Protein AF-A0A7S1C0M9-F1 (afdb_monomer)

Solvent-accessible surface area (backbone atoms only — not comparable to full-atom values): 13528 Å² total; per-residue (Å²): 133,88,77,91,82,84,88,68,99,72,86,81,58,95,85,57,47,55,62,58,52,29,68,74,64,44,48,65,42,52,50,40,20,76,78,34,36,73,28,77,49,79,34,76,50,44,67,91,68,48,48,62,44,44,41,55,18,66,45,98,89,29,82,92,39,59,7,44,56,55,51,48,47,51,48,53,53,52,51,47,62,74,45,49,84,56,34,48,77,50,38,34,39,34,38,38,36,42,44,83,90,36,37,36,55,30,68,49,63,98,79,62,73,67,52,62,81,42,80,38,98,87,76,40,76,45,62,86,60,58,67,44,79,37,91,49,53,66,53,47,50,50,51,53,51,49,21,52,51,47,51,48,56,57,17,77,77,69,50,91,37,74,52,60,25,29,35,40,43,33,42,35,39,37,35,32,60,53,78,73,92,82,72,84,86,70,98,65,74,84,57,75,73,34,67,14,40,36,37,46,30,46,50,32,33,65,61,55,55,85,78,68,72,49,60,73,69,58,33,55,45,40,49,45,49,50,48,56,53,56,53,60,75,73,112

Organism: NCBI:txid216773

Secondary structure (DSSP, 8-state):
--PPP---S----TT--HHHHIIIIIHHHHHHHHHT--EEE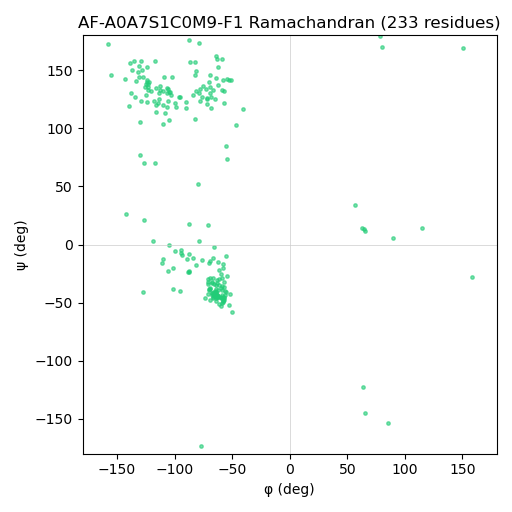EE--STTSSHHHHHHBS-TT-TTSB-HHHHHHHHHHHHHHHHTTTEEEEEEEEEEEEETTEEEESSS-TTPPPBPEEEETTTEEEE----EEE-SHHHHHHHHHHHHHHHHHHHHTTSS-TTT-EEEEEEEEEEEEPPPTT--SS----PPPEEEEEEEEEPPP---TTTTT--THHHHHHHHHHHHHHHHTT-

Mean predicted aligned error: 8.06 Å

Structure (mmCIF, N/CA/C/O backbone):
data_AF-A0A7S1C0M9-F1
#
_entry.id   AF-A0A7S1C0M9-F1
#
loop_
_atom_site.group_PDB
_atom_site.id
_atom_site.type_symbol
_atom_site.label_atom_id
_atom_site.label_alt_id
_atom_site.label_comp_id
_atom_site.label_asym_id
_atom_site.label_entity_id
_atom_site.label_seq_id
_atom_site.pdbx_PDB_ins_code
_atom_site.Cartn_x
_atom_site.Cartn_y
_atom_site.Cartn_z
_atom_site.occupancy
_atom_site.B_iso_or_equiv
_atom_site.auth_seq_id
_atom_site.auth_comp_id
_atom_site.auth_asym_id
_atom_site.auth_atom_id
_atom_site.pdbx_PDB_model_num
ATOM 1 N N . MET A 1 1 ? -39.848 -15.085 3.361 1.00 51.25 1 MET A N 1
ATOM 2 C CA . MET A 1 1 ? -38.729 -14.331 3.959 1.00 51.25 1 MET A CA 1
ATOM 3 C C . MET A 1 1 ? -37.974 -13.710 2.797 1.00 51.25 1 MET A C 1
ATOM 5 O O . MET A 1 1 ? -37.435 -14.458 1.995 1.00 51.25 1 MET A O 1
ATOM 9 N N . VAL A 1 2 ? -38.074 -12.396 2.595 1.00 60.41 2 VAL A N 1
ATOM 10 C CA . VAL A 1 2 ? -37.366 -11.727 1.492 1.00 60.41 2 VAL A CA 1
ATOM 11 C C . VAL A 1 2 ? -35.945 -11.480 1.984 1.00 60.41 2 VAL A C 1
ATOM 13 O O . VAL A 1 2 ? -35.752 -10.704 2.916 1.00 60.41 2 VAL A O 1
ATOM 16 N N . GLY A 1 3 ? -34.980 -12.227 1.450 1.00 76.56 3 GLY A N 1
ATOM 17 C CA . GLY A 1 3 ? -33.569 -12.018 1.758 1.00 76.56 3 GLY A CA 1
ATOM 18 C C . GLY A 1 3 ? -33.079 -10.706 1.151 1.00 76.56 3 GLY A C 1
ATOM 19 O O . GLY A 1 3 ? -33.531 -10.310 0.077 1.00 76.56 3 GLY A O 1
ATOM 20 N N . LEU A 1 4 ? -32.163 -10.030 1.840 1.00 86.56 4 LEU A N 1
ATOM 21 C CA . LEU A 1 4 ? -31.386 -8.954 1.234 1.00 86.56 4 LEU A CA 1
ATOM 22 C C . LEU A 1 4 ? -30.381 -9.587 0.267 1.00 86.56 4 LEU A C 1
ATOM 24 O O . LEU A 1 4 ? -29.613 -10.462 0.666 1.00 86.56 4 LEU A O 1
ATOM 28 N N . PHE A 1 5 ? -30.401 -9.155 -0.990 1.00 89.38 5 PHE A N 1
ATOM 29 C CA . PHE A 1 5 ? -29.428 -9.564 -1.999 1.00 89.38 5 PHE A CA 1
ATOM 30 C C . PHE A 1 5 ? -28.431 -8.429 -2.217 1.00 89.38 5 PHE A C 1
ATOM 32 O O . PHE A 1 5 ? -28.829 -7.280 -2.402 1.00 89.38 5 PHE A O 1
ATOM 39 N N . PHE A 1 6 ? -27.145 -8.765 -2.201 1.00 92.62 6 PHE A N 1
ATOM 40 C CA . PHE A 1 6 ? -26.051 -7.838 -2.467 1.00 92.62 6 PHE A CA 1
ATOM 41 C C . PHE A 1 6 ? -25.251 -8.356 -3.663 1.00 92.62 6 PHE A C 1
ATOM 43 O O . PHE A 1 6 ? -24.909 -9.538 -3.706 1.00 92.62 6 PHE A O 1
ATOM 50 N N . THR A 1 7 ? -24.965 -7.478 -4.623 1.00 92.94 7 THR A N 1
ATOM 51 C CA . THR A 1 7 ? -24.214 -7.811 -5.839 1.00 92.94 7 THR A CA 1
ATOM 52 C C . THR A 1 7 ? -22.812 -7.227 -5.749 1.00 92.94 7 THR A C 1
ATOM 54 O O . THR A 1 7 ? -22.649 -6.063 -5.393 1.00 92.94 7 THR A O 1
ATOM 57 N N . PHE A 1 8 ? -21.818 -8.035 -6.105 1.00 93.75 8 PHE A N 1
ATOM 58 C CA . PHE A 1 8 ? -20.406 -7.665 -6.167 1.00 93.75 8 PHE A CA 1
ATOM 59 C C . PHE A 1 8 ? -19.793 -8.276 -7.428 1.00 93.75 8 PHE A C 1
ATOM 61 O O . PHE A 1 8 ? -20.289 -9.300 -7.902 1.00 93.75 8 PHE A O 1
ATOM 68 N N . ASP A 1 9 ? -18.697 -7.707 -7.934 1.00 94.44 9 ASP A N 1
ATOM 69 C CA . ASP A 1 9 ? -17.951 -8.288 -9.060 1.00 94.44 9 ASP A CA 1
ATOM 70 C C . ASP A 1 9 ? -17.452 -9.703 -8.743 1.00 94.44 9 ASP A C 1
ATOM 72 O O . ASP A 1 9 ? -17.426 -10.583 -9.605 1.00 94.44 9 ASP A O 1
ATOM 76 N N . ARG A 1 10 ? -17.068 -9.935 -7.480 1.00 94.12 10 ARG A N 1
ATOM 77 C CA . ARG A 1 10 ? -16.633 -11.239 -6.981 1.00 94.12 10 ARG A CA 1
ATOM 78 C C . ARG A 1 10 ? -16.846 -11.351 -5.472 1.00 94.12 10 ARG A C 1
ATOM 80 O O . ARG A 1 10 ? -16.690 -10.377 -4.741 1.00 94.12 10 ARG A O 1
ATOM 87 N N . VAL A 1 11 ? -17.172 -12.559 -5.011 1.00 95.19 11 VAL A N 1
ATOM 88 C CA . VAL A 1 11 ? -17.325 -12.903 -3.589 1.00 95.19 11 VAL A CA 1
ATOM 89 C C . VAL A 1 11 ? -16.420 -14.091 -3.279 1.00 95.19 11 VAL A C 1
ATOM 91 O O . VAL A 1 11 ? -16.470 -15.101 -3.979 1.00 95.19 11 VAL A O 1
ATOM 94 N N . PHE A 1 12 ? -15.596 -13.964 -2.240 1.00 94.38 12 PHE A N 1
ATOM 95 C CA . PHE A 1 12 ? -14.694 -15.014 -1.763 1.00 94.38 12 PHE A CA 1
ATOM 96 C C . PHE A 1 12 ? -15.250 -15.617 -0.471 1.00 94.38 12 PHE A C 1
ATOM 98 O O . PHE A 1 12 ? -15.697 -14.884 0.412 1.00 94.38 12 PHE A O 1
ATOM 105 N N . GLY A 1 13 ? -15.265 -16.948 -0.383 1.00 93.62 13 GLY A N 1
ATOM 106 C CA . GLY A 1 13 ? -15.778 -17.670 0.783 1.00 93.62 13 GLY A CA 1
ATOM 107 C C . GLY A 1 13 ? -14.712 -17.874 1.859 1.00 93.62 13 GLY A C 1
ATOM 108 O O . GLY A 1 13 ? -13.540 -17.587 1.650 1.00 93.62 13 GLY A O 1
ATOM 109 N N . GLU A 1 14 ? -15.098 -18.448 2.998 1.00 90.50 14 GLU A N 1
ATOM 110 C CA . GLU A 1 14 ? -14.183 -18.713 4.127 1.00 90.50 14 GLU A CA 1
ATOM 111 C C . GLU A 1 14 ? -13.024 -19.665 3.785 1.00 90.50 14 GLU A C 1
ATOM 113 O O . GLU A 1 14 ? -11.998 -19.659 4.456 1.00 90.50 14 GLU A O 1
ATOM 118 N N . GLN A 1 15 ? -13.186 -20.485 2.743 1.00 92.94 15 GLN A N 1
ATOM 119 C CA . GLN A 1 15 ? -12.152 -21.404 2.255 1.00 92.94 15 GLN A CA 1
ATOM 120 C C . GLN A 1 15 ? -11.205 -20.750 1.242 1.00 92.94 15 GLN A C 1
ATOM 122 O O . GLN A 1 15 ? -10.213 -21.365 0.852 1.00 92.94 15 GLN A O 1
ATOM 127 N N . SER A 1 16 ? -11.506 -19.528 0.793 1.00 93.50 16 SER A N 1
ATOM 128 C CA . SER A 1 16 ? -10.667 -18.829 -0.170 1.00 93.50 16 SER A CA 1
ATOM 129 C C . SER A 1 16 ? -9.380 -18.350 0.479 1.00 93.50 16 SER A C 1
ATOM 131 O O . SER A 1 16 ? -9.376 -17.757 1.558 1.00 93.50 16 SER A O 1
ATOM 133 N N . THR A 1 17 ? -8.267 -18.579 -0.205 1.00 92.94 17 THR A N 1
ATOM 134 C CA . THR A 1 17 ? -6.952 -18.185 0.306 1.00 92.94 17 THR A CA 1
ATOM 135 C C . THR A 1 17 ? -6.613 -16.744 -0.070 1.00 92.94 17 THR A C 1
ATOM 137 O O . THR A 1 17 ? -7.074 -16.215 -1.083 1.00 92.94 17 THR A O 1
ATOM 140 N N . THR A 1 18 ? -5.718 -16.103 0.688 1.00 93.44 18 THR A N 1
ATOM 141 C CA . THR A 1 18 ? -5.183 -14.780 0.318 1.00 93.44 18 THR A CA 1
ATOM 142 C C . THR A 1 18 ? -4.522 -14.799 -1.064 1.00 93.44 18 THR A C 1
ATOM 144 O O . THR A 1 18 ? -4.590 -13.811 -1.794 1.00 93.44 18 THR A O 1
ATOM 147 N N . ARG A 1 19 ? -3.920 -15.932 -1.455 1.00 94.19 19 ARG A N 1
ATOM 148 C CA . ARG A 1 19 ? -3.348 -16.123 -2.793 1.00 94.19 19 ARG A CA 1
ATOM 149 C C . ARG A 1 19 ? -4.415 -16.077 -3.880 1.00 94.19 19 ARG A C 1
ATOM 151 O O . ARG A 1 19 ? -4.225 -15.369 -4.861 1.00 94.19 19 ARG A O 1
ATOM 158 N N . GLU A 1 20 ? -5.536 -16.768 -3.691 1.00 95.00 20 GLU A N 1
ATOM 159 C CA . GLU A 1 20 ? -6.647 -16.715 -4.647 1.00 95.00 20 GLU A CA 1
ATOM 160 C C . GLU A 1 20 ? -7.163 -15.286 -4.813 1.00 95.00 20 GLU A C 1
ATOM 162 O O . GLU A 1 20 ? -7.362 -14.845 -5.942 1.00 95.00 20 GLU A O 1
ATOM 167 N N . ILE A 1 21 ? -7.325 -14.537 -3.715 1.00 95.12 21 ILE A N 1
ATOM 168 C CA . ILE A 1 21 ? -7.715 -13.119 -3.761 1.00 95.12 21 ILE A CA 1
ATOM 169 C C . ILE A 1 21 ? -6.696 -12.313 -4.576 1.00 95.12 21 ILE A C 1
ATOM 171 O O . ILE A 1 21 ? -7.074 -11.524 -5.444 1.00 95.12 21 ILE A O 1
ATOM 175 N N . TYR A 1 22 ? -5.405 -12.531 -4.323 1.00 96.62 22 TYR A N 1
ATOM 176 C CA . TYR A 1 22 ? -4.329 -11.846 -5.027 1.00 96.62 22 TYR A CA 1
ATOM 177 C C . TYR A 1 22 ? -4.367 -12.110 -6.537 1.00 96.62 22 TYR A C 1
ATOM 179 O O . TYR A 1 22 ? -4.424 -11.162 -7.318 1.00 96.62 22 TYR A O 1
ATOM 187 N N . GLU A 1 23 ? -4.398 -13.375 -6.951 1.00 95.88 23 GLU A N 1
ATOM 188 C CA . GLU A 1 23 ? -4.395 -13.778 -8.364 1.00 95.88 23 GLU A CA 1
ATOM 189 C C . GLU A 1 23 ? -5.628 -13.257 -9.116 1.00 95.88 23 GLU A C 1
ATOM 191 O O . GLU A 1 23 ? -5.540 -12.885 -10.284 1.00 95.88 23 GLU A O 1
ATOM 196 N N . ASN A 1 24 ? -6.775 -13.188 -8.438 1.00 95.25 24 ASN A N 1
ATOM 197 C CA . ASN A 1 24 ? -8.052 -12.837 -9.051 1.00 95.25 24 ASN A CA 1
ATOM 198 C C . ASN A 1 24 ? -8.362 -11.337 -9.087 1.00 95.25 24 ASN A C 1
ATOM 200 O O . ASN A 1 24 ? -9.198 -10.930 -9.894 1.00 95.25 24 ASN A O 1
ATOM 204 N N . VAL A 1 25 ? -7.772 -10.537 -8.194 1.00 94.31 25 VAL A N 1
ATOM 205 C CA . VAL A 1 25 ? -8.121 -9.112 -8.025 1.00 94.31 25 VAL A CA 1
ATOM 206 C C . VAL A 1 25 ? -6.896 -8.206 -8.107 1.00 94.31 25 VAL A C 1
ATOM 208 O O . VAL A 1 25 ? -6.953 -7.140 -8.711 1.00 94.31 25 VAL A O 1
ATOM 211 N N . VAL A 1 26 ? -5.778 -8.610 -7.505 1.00 96.56 26 VAL A N 1
ATOM 212 C CA . VAL A 1 26 ? -4.635 -7.721 -7.252 1.00 96.56 26 VAL A CA 1
ATOM 213 C C . VAL A 1 26 ? -3.576 -7.824 -8.350 1.00 96.56 26 VAL A C 1
ATOM 215 O O . VAL A 1 26 ? -3.038 -6.801 -8.769 1.00 96.56 26 VAL A O 1
ATOM 218 N N . GLY A 1 27 ? -3.290 -9.029 -8.852 1.00 96.81 27 GLY A N 1
ATOM 219 C CA . GLY A 1 27 ? -2.195 -9.270 -9.801 1.00 96.81 27 GLY A CA 1
ATOM 220 C C . GLY A 1 27 ? -2.279 -8.406 -11.064 1.00 96.81 27 GLY A C 1
ATOM 221 O O . GLY A 1 27 ? -1.282 -7.829 -11.489 1.00 96.81 27 GLY A O 1
ATOM 222 N N . GLY A 1 28 ? -3.483 -8.212 -11.614 1.00 96.50 28 GLY A N 1
ATOM 223 C CA . GLY A 1 28 ? -3.692 -7.332 -12.772 1.00 96.50 28 GLY A CA 1
ATOM 224 C C . GLY A 1 28 ? -3.371 -5.856 -12.497 1.00 96.50 28 GLY A C 1
ATOM 225 O O . GLY A 1 28 ? -2.839 -5.167 -13.367 1.00 96.50 28 GLY A O 1
ATOM 226 N N . ILE A 1 29 ? -3.634 -5.378 -11.277 1.00 97.56 29 ILE A N 1
ATOM 227 C CA . ILE A 1 29 ? -3.321 -4.004 -10.852 1.00 97.56 29 ILE A CA 1
ATOM 228 C C . ILE A 1 29 ? -1.809 -3.839 -10.691 1.00 97.56 29 ILE A C 1
ATOM 230 O O . ILE A 1 29 ? -1.251 -2.840 -11.137 1.00 97.56 29 ILE A O 1
ATOM 234 N N . VAL A 1 30 ? -1.137 -4.829 -10.095 1.00 97.56 30 VAL A N 1
ATOM 235 C CA . VAL A 1 30 ? 0.329 -4.837 -9.963 1.00 97.56 30 VAL A CA 1
ATOM 236 C C . VAL A 1 30 ? 0.985 -4.825 -11.339 1.00 97.56 30 VAL A C 1
ATOM 238 O O . VAL A 1 30 ? 1.878 -4.016 -11.575 1.00 97.56 30 VAL A O 1
ATOM 241 N N . LYS A 1 31 ? 0.485 -5.648 -12.265 1.00 96.38 31 LYS A N 1
ATOM 242 C CA . LYS A 1 31 ? 0.953 -5.666 -13.650 1.00 96.38 31 LYS A CA 1
ATOM 243 C C . LYS A 1 31 ? 0.793 -4.318 -14.342 1.00 96.38 31 LYS A C 1
ATOM 245 O O . LYS A 1 31 ? 1.759 -3.772 -14.862 1.00 96.38 31 LYS A O 1
ATOM 250 N N . SER A 1 32 ? -0.399 -3.736 -14.252 1.00 96.62 32 SER A N 1
ATOM 251 C CA . SER A 1 32 ? -0.666 -2.402 -14.797 1.00 96.62 32 SER A CA 1
ATOM 252 C C . SER A 1 32 ? 0.288 -1.351 -14.207 1.00 96.62 32 SER A C 1
ATOM 254 O O . SER A 1 32 ? 0.747 -0.459 -14.918 1.00 96.62 32 SER A O 1
ATOM 256 N N . ALA A 1 33 ? 0.637 -1.475 -12.919 1.00 96.94 33 ALA A N 1
ATOM 257 C CA . ALA A 1 33 ? 1.603 -0.595 -12.273 1.00 96.94 33 ALA A CA 1
ATOM 258 C C . ALA A 1 33 ? 3.016 -0.725 -12.840 1.00 96.94 33 ALA A C 1
ATOM 260 O O . ALA A 1 33 ? 3.642 0.299 -13.115 1.00 96.94 33 ALA A O 1
ATOM 261 N N . VAL A 1 34 ? 3.505 -1.940 -13.080 1.00 95.19 34 VAL A N 1
ATOM 262 C CA . VAL A 1 34 ? 4.808 -2.154 -13.735 1.00 95.19 34 VAL A CA 1
ATOM 263 C C . VAL A 1 34 ? 4.808 -1.586 -15.161 1.00 95.19 34 VAL A C 1
ATOM 265 O O . VAL A 1 34 ? 5.760 -0.909 -15.552 1.00 95.19 34 VAL A O 1
ATOM 268 N N . GLU A 1 35 ? 3.697 -1.732 -15.887 1.00 93.31 35 GLU A N 1
ATOM 269 C CA . GLU A 1 35 ? 3.528 -1.224 -17.257 1.00 93.31 35 GLU A CA 1
ATOM 270 C C . GLU A 1 35 ? 3.456 0.317 -17.349 1.00 93.31 35 GLU A C 1
ATOM 272 O O . GLU A 1 35 ? 3.647 0.885 -18.433 1.00 93.31 35 GLU A O 1
ATOM 277 N N . GLY A 1 36 ? 3.253 1.005 -16.217 1.00 94.12 36 GLY A N 1
ATOM 278 C CA . GLY A 1 36 ? 3.277 2.467 -16.111 1.00 94.12 36 GLY A CA 1
ATOM 279 C C . GLY A 1 36 ? 1.943 3.127 -15.741 1.00 94.12 36 GLY A C 1
ATOM 280 O O . GLY A 1 36 ? 1.828 4.343 -15.873 1.00 94.12 36 GLY A O 1
ATOM 281 N N . LEU A 1 37 ? 0.947 2.375 -15.266 1.00 96.00 37 LEU A N 1
ATOM 282 C CA . LEU A 1 37 ? -0.359 2.896 -14.844 1.00 96.00 37 LEU A CA 1
ATOM 283 C C . LEU A 1 37 ? -0.470 3.001 -13.319 1.00 96.00 37 LEU A C 1
ATOM 285 O O . LEU A 1 37 ? 0.027 2.163 -12.582 1.00 96.00 37 LEU A O 1
ATOM 289 N N . ASN A 1 38 ? -1.158 4.015 -12.801 1.00 96.06 38 ASN A N 1
ATOM 290 C CA . ASN A 1 38 ? -1.381 4.096 -11.356 1.00 96.06 38 ASN A CA 1
ATOM 291 C C . ASN A 1 38 ? -2.362 3.012 -10.888 1.00 96.06 38 ASN A C 1
ATOM 293 O O . ASN A 1 38 ? -3.374 2.757 -11.538 1.00 96.06 38 ASN A O 1
ATOM 297 N N . GLY A 1 39 ? -2.085 2.417 -9.729 1.00 96.62 39 GLY A N 1
ATOM 298 C CA . GLY A 1 39 ? -2.919 1.391 -9.115 1.00 96.62 39 GLY A CA 1
ATOM 299 C C . GLY A 1 39 ? -3.129 1.663 -7.631 1.00 96.62 39 GLY A C 1
ATOM 300 O O . GLY A 1 39 ? -2.207 2.071 -6.927 1.00 96.62 39 GLY A O 1
ATOM 301 N N . THR A 1 40 ? -4.336 1.414 -7.132 1.00 96.88 40 THR A N 1
ATOM 302 C CA . THR A 1 40 ? -4.634 1.517 -5.700 1.00 96.88 40 THR A CA 1
ATOM 303 C C . THR A 1 40 ? -5.506 0.348 -5.273 1.00 96.88 40 THR A C 1
ATOM 305 O O . THR A 1 40 ? -6.522 0.066 -5.902 1.00 96.88 40 THR A O 1
ATOM 308 N N . ILE A 1 41 ? -5.112 -0.321 -4.193 1.00 96.81 41 ILE A N 1
ATOM 309 C CA . ILE A 1 41 ? -5.849 -1.422 -3.573 1.00 96.81 41 ILE A CA 1
ATOM 310 C C . ILE A 1 41 ? -6.219 -0.995 -2.157 1.00 96.81 41 ILE A C 1
ATOM 312 O O . ILE A 1 41 ? -5.338 -0.669 -1.362 1.00 96.81 41 ILE A O 1
ATOM 316 N N . PHE A 1 42 ? -7.513 -1.019 -1.847 1.00 95.31 42 PHE A N 1
ATOM 317 C CA . PHE A 1 42 ? -8.038 -0.723 -0.517 1.00 95.31 42 PHE A CA 1
ATOM 318 C C . PHE A 1 42 ? -8.516 -2.001 0.171 1.00 95.31 42 PHE A C 1
ATOM 320 O O . PHE A 1 42 ? -9.320 -2.747 -0.385 1.00 95.31 42 PHE A O 1
ATOM 327 N N . ALA A 1 43 ? -8.083 -2.214 1.411 1.00 93.50 43 ALA A N 1
ATOM 328 C CA . ALA A 1 43 ? -8.720 -3.138 2.337 1.00 93.50 43 ALA A CA 1
ATOM 329 C C . ALA A 1 43 ? -9.620 -2.351 3.297 1.00 93.50 43 ALA A C 1
ATOM 331 O O . ALA A 1 43 ? -9.160 -1.458 4.008 1.00 93.50 43 ALA A O 1
ATOM 332 N N . TYR A 1 44 ? -10.909 -2.692 3.315 1.00 91.25 44 TYR A N 1
ATOM 333 C CA . TYR A 1 44 ? -11.942 -2.018 4.103 1.00 91.25 44 TYR A CA 1
ATOM 334 C C . TYR A 1 44 ? -12.801 -3.029 4.870 1.00 91.25 44 TYR A C 1
ATOM 336 O O . TYR A 1 44 ? -13.017 -4.150 4.416 1.00 91.25 44 TYR A O 1
ATOM 344 N N . GLY A 1 45 ? -13.294 -2.627 6.041 1.00 88.62 45 GLY A N 1
ATOM 345 C CA . GLY A 1 45 ? -14.130 -3.453 6.907 1.00 88.62 45 GLY A CA 1
ATOM 346 C C . GLY A 1 45 ? -13.976 -3.107 8.386 1.00 88.62 45 GLY A C 1
ATOM 347 O O . GLY A 1 45 ? -13.060 -2.388 8.791 1.00 88.62 45 GLY A O 1
ATOM 348 N N . GLN A 1 46 ? -14.856 -3.654 9.218 1.00 85.31 46 GLN A N 1
ATOM 349 C CA . GLN A 1 46 ? -14.814 -3.477 10.673 1.00 85.31 46 GLN A CA 1
ATOM 350 C C . GLN A 1 46 ? -13.556 -4.089 11.313 1.00 85.31 46 GLN A C 1
ATOM 352 O O . GLN A 1 46 ? -12.868 -4.922 10.713 1.00 85.31 46 GLN A O 1
ATOM 357 N N . THR A 1 47 ? -13.222 -3.687 12.537 1.00 83.75 47 THR A N 1
ATOM 358 C CA . THR A 1 47 ? -12.170 -4.354 13.319 1.00 83.75 47 THR A CA 1
ATOM 359 C C . THR A 1 47 ? -12.394 -5.873 13.384 1.00 83.75 47 THR A C 1
ATOM 361 O O . THR A 1 47 ? -13.526 -6.354 13.423 1.00 83.75 47 THR A O 1
ATOM 364 N N . SER A 1 48 ? -11.299 -6.636 13.314 1.00 83.19 48 SER A N 1
ATOM 365 C CA . SER A 1 48 ? -11.295 -8.109 13.270 1.00 83.19 48 SER A CA 1
ATOM 366 C C . SER A 1 48 ? -11.921 -8.757 12.023 1.00 83.19 48 SER A C 1
ATOM 368 O O . SER A 1 48 ? -12.074 -9.972 11.990 1.00 83.19 48 SER A O 1
ATOM 370 N N . SER A 1 49 ? -12.211 -7.999 10.957 1.00 87.88 49 SER A N 1
ATOM 371 C CA . SER A 1 49 ? -12.730 -8.551 9.690 1.00 87.88 49 SER A CA 1
ATOM 372 C C . SER A 1 49 ? -11.673 -9.190 8.774 1.00 87.88 49 SER A C 1
ATOM 374 O O . SER A 1 49 ? -11.990 -9.553 7.647 1.00 87.88 49 SER A O 1
ATOM 376 N N . GLY A 1 50 ? -10.408 -9.260 9.201 1.00 88.75 50 GLY A N 1
ATOM 377 C CA . GLY A 1 50 ? -9.324 -9.858 8.413 1.00 88.75 50 GLY A CA 1
ATOM 378 C C . GLY A 1 50 ? -8.560 -8.917 7.471 1.00 88.75 50 GLY A C 1
ATOM 379 O O . GLY A 1 50 ? -7.680 -9.398 6.772 1.00 88.75 50 GLY A O 1
ATOM 380 N N . LYS A 1 51 ? -8.804 -7.593 7.473 1.00 91.38 51 LYS A N 1
ATOM 381 C CA . LYS A 1 51 ? -8.094 -6.625 6.595 1.00 91.38 51 LYS A CA 1
ATOM 382 C C . LYS A 1 51 ? -6.568 -6.766 6.640 1.00 91.38 51 LYS A C 1
ATOM 384 O O . LYS A 1 51 ? -5.935 -7.045 5.626 1.00 91.38 51 LYS A O 1
ATOM 389 N N . THR A 1 52 ? -5.996 -6.637 7.837 1.00 87.56 52 THR A N 1
ATOM 390 C CA . THR A 1 52 ? -4.549 -6.717 8.052 1.00 87.56 52 THR A CA 1
ATOM 391 C C . THR A 1 52 ? -4.014 -8.114 7.743 1.00 87.56 52 THR A C 1
ATOM 393 O O . THR A 1 52 ? -2.935 -8.232 7.177 1.00 87.56 52 THR A O 1
ATOM 396 N N . TYR A 1 53 ? -4.786 -9.174 8.007 1.00 89.19 53 TYR A N 1
ATOM 397 C CA . TYR A 1 53 ? -4.408 -10.533 7.606 1.00 89.19 53 TYR A CA 1
ATOM 398 C C . TYR A 1 53 ? -4.361 -10.685 6.078 1.00 89.19 53 TYR A C 1
ATOM 400 O O . TYR A 1 53 ? -3.404 -11.231 5.541 1.00 89.19 53 TYR A O 1
ATOM 408 N N . THR A 1 54 ? -5.334 -10.150 5.344 1.00 93.06 54 THR A N 1
ATOM 409 C CA . THR A 1 54 ? -5.320 -10.175 3.875 1.00 93.06 54 THR A CA 1
ATOM 410 C C . THR A 1 54 ? -4.172 -9.332 3.320 1.00 93.06 54 THR A C 1
ATOM 412 O O . THR A 1 54 ? -3.451 -9.781 2.432 1.00 93.06 54 THR A O 1
ATOM 415 N N . MET A 1 55 ? -3.947 -8.128 3.852 1.00 92.81 55 MET A N 1
ATOM 416 C CA . MET A 1 55 ? -2.913 -7.216 3.349 1.00 92.81 55 MET A CA 1
ATOM 417 C C . MET A 1 55 ? -1.494 -7.661 3.717 1.00 92.81 55 MET A C 1
ATOM 419 O O . MET A 1 55 ? -0.608 -7.684 2.863 1.00 92.81 55 MET A O 1
ATOM 423 N N . GLN A 1 56 ? -1.268 -8.048 4.969 1.00 87.88 56 GLN A N 1
ATOM 424 C CA . GLN A 1 56 ? 0.060 -8.310 5.533 1.00 87.88 56 GLN A CA 1
ATOM 425 C C . GLN A 1 56 ? 0.314 -9.789 5.835 1.00 87.88 56 GLN A C 1
ATOM 427 O O . GLN A 1 56 ? 1.467 -10.188 5.952 1.00 87.88 56 GLN A O 1
ATOM 432 N N . GLY A 1 57 ? -0.717 -10.628 5.890 1.00 87.19 57 GLY A N 1
ATOM 433 C CA . GLY A 1 57 ? -0.577 -12.056 6.166 1.00 87.19 57 GLY A CA 1
ATOM 434 C C . GLY A 1 57 ? -0.529 -12.375 7.658 1.00 87.19 57 GLY A C 1
ATOM 435 O O . GLY A 1 57 ? -1.023 -11.624 8.498 1.00 87.19 57 GLY A O 1
ATOM 436 N N . GLY A 1 58 ? 0.121 -13.489 8.000 1.00 78.94 58 GLY A N 1
ATOM 437 C CA . GLY A 1 58 ? 0.333 -13.939 9.385 1.00 78.94 58 GLY A CA 1
ATOM 438 C C . GLY A 1 58 ? 1.327 -13.096 10.202 1.00 78.94 58 GLY A C 1
ATOM 439 O O . GLY A 1 58 ? 1.820 -13.565 11.227 1.00 78.94 58 GLY A O 1
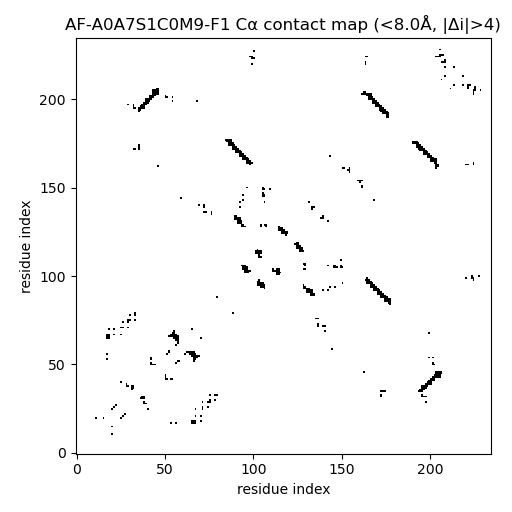ATOM 440 N N . GLY A 1 59 ? 1.648 -11.881 9.748 1.00 68.00 59 GLY A N 1
ATOM 441 C CA . GLY A 1 59 ? 2.650 -10.994 10.333 1.00 68.00 59 GLY A CA 1
ATOM 442 C C . GLY A 1 59 ? 4.095 -11.359 9.971 1.00 68.00 59 GLY A C 1
ATOM 443 O O . GLY A 1 59 ? 4.368 -12.343 9.284 1.00 68.00 59 GLY A O 1
ATOM 444 N N . MET A 1 60 ? 5.042 -10.562 10.481 1.00 57.75 60 MET A N 1
ATOM 445 C CA . MET A 1 60 ? 6.477 -10.647 10.155 1.00 57.75 60 MET A CA 1
ATOM 446 C C . MET A 1 60 ? 7.135 -12.009 10.440 1.00 57.75 60 MET A C 1
ATOM 448 O O . MET A 1 60 ? 8.204 -12.293 9.908 1.00 57.75 60 MET A O 1
ATOM 452 N N . ALA A 1 61 ? 6.536 -12.835 11.302 1.00 50.97 61 ALA A N 1
ATOM 453 C CA . ALA A 1 61 ? 7.108 -14.101 11.753 1.00 50.97 61 ALA A CA 1
ATOM 454 C C . ALA A 1 61 ? 6.634 -15.324 10.947 1.00 50.97 61 ALA A C 1
ATOM 456 O O . ALA A 1 61 ? 7.149 -16.418 11.167 1.00 50.97 61 ALA A O 1
ATOM 457 N N . ASN A 1 62 ? 5.662 -15.174 10.035 1.00 61.34 62 ASN A N 1
ATOM 458 C CA . ASN A 1 62 ? 5.070 -16.310 9.327 1.00 61.34 62 ASN A CA 1
ATOM 459 C C . ASN A 1 62 ? 5.017 -16.103 7.806 1.00 61.34 62 ASN A C 1
ATOM 461 O O . ASN A 1 62 ? 3.959 -15.875 7.218 1.00 61.34 62 ASN A O 1
ATOM 465 N N . LEU A 1 63 ? 6.177 -16.275 7.163 1.00 60.78 63 LEU A N 1
ATOM 466 C CA . LEU A 1 63 ? 6.333 -16.312 5.700 1.00 60.78 63 LEU A CA 1
ATOM 467 C C . LEU A 1 63 ? 5.485 -17.404 5.017 1.00 60.78 63 LEU A C 1
ATOM 469 O O . LEU A 1 63 ? 5.268 -17.337 3.810 1.00 60.78 63 LEU A O 1
ATOM 473 N N . GLY A 1 64 ? 4.979 -18.393 5.767 1.00 69.69 64 GLY A N 1
ATOM 474 C CA . GLY A 1 64 ? 4.073 -19.421 5.251 1.00 69.69 64 GLY A CA 1
ATOM 475 C C . GLY A 1 64 ? 2.673 -18.900 4.908 1.00 69.69 64 GLY A C 1
ATOM 476 O O . GLY A 1 64 ? 1.938 -19.572 4.190 1.00 69.69 64 GLY A O 1
ATOM 477 N N . CYS A 1 65 ? 2.302 -17.708 5.386 1.00 79.19 65 CYS A N 1
ATOM 478 C CA . CYS A 1 65 ? 1.010 -17.068 5.124 1.00 79.19 65 CYS A CA 1
ATOM 479 C C . CYS A 1 65 ? 1.214 -15.640 4.580 1.00 79.19 65 CYS A C 1
ATOM 481 O O . CYS A 1 65 ? 0.959 -14.681 5.313 1.00 79.19 65 CYS A O 1
ATOM 483 N N . PRO A 1 66 ? 1.705 -15.465 3.336 1.00 86.88 66 PRO A N 1
ATOM 484 C CA . PRO A 1 66 ? 1.984 -14.143 2.784 1.00 86.88 66 PRO A CA 1
ATOM 485 C C . PRO A 1 66 ? 0.696 -13.358 2.507 1.00 86.88 66 PRO A C 1
ATOM 487 O O . PRO A 1 66 ? -0.258 -13.878 1.926 1.00 86.88 66 PRO A O 1
ATOM 490 N N . GLY A 1 67 ? 0.693 -12.082 2.896 1.00 92.69 67 GLY A N 1
ATOM 491 C CA . GLY A 1 67 ? -0.360 -11.132 2.535 1.00 92.69 67 GLY A CA 1
ATOM 492 C C . GLY A 1 67 ? -0.229 -10.591 1.108 1.00 92.69 67 GLY A C 1
ATOM 493 O O . GLY A 1 67 ? 0.785 -10.793 0.435 1.00 92.69 67 GLY A O 1
ATOM 494 N N . VAL A 1 68 ? -1.229 -9.825 0.674 1.00 95.38 68 VAL A N 1
ATOM 495 C CA . VAL A 1 68 ? -1.260 -9.118 -0.617 1.00 95.38 68 VAL A CA 1
ATOM 496 C C . VAL A 1 68 ? -0.009 -8.267 -0.844 1.00 95.38 68 VAL A C 1
ATOM 498 O O . VAL A 1 68 ? 0.554 -8.316 -1.932 1.00 95.38 68 VAL A O 1
ATOM 501 N N . ILE A 1 69 ? 0.475 -7.537 0.167 1.00 94.31 69 ILE A N 1
ATOM 502 C CA . ILE A 1 69 ? 1.664 -6.676 0.039 1.00 94.31 69 ILE A CA 1
ATOM 503 C C . ILE A 1 69 ? 2.919 -7.508 -0.266 1.00 94.31 69 ILE A C 1
ATOM 505 O O . ILE A 1 69 ? 3.721 -7.133 -1.117 1.00 94.31 69 ILE A O 1
ATOM 509 N N . HIS A 1 70 ? 3.072 -8.661 0.390 1.00 92.31 70 HIS A N 1
ATOM 510 C CA . HIS A 1 70 ? 4.224 -9.547 0.206 1.00 92.31 70 HIS A CA 1
ATOM 511 C C . HIS A 1 70 ? 4.228 -10.174 -1.191 1.00 92.31 70 HIS A C 1
ATOM 513 O O . HIS A 1 70 ? 5.272 -10.248 -1.838 1.00 92.31 70 HIS A O 1
ATOM 519 N N . MET A 1 71 ? 3.054 -10.603 -1.661 1.00 94.69 71 MET A N 1
ATOM 520 C CA . MET A 1 71 ? 2.891 -11.146 -3.009 1.00 94.69 71 MET A CA 1
ATOM 521 C C . MET A 1 71 ? 3.090 -10.064 -4.074 1.00 94.69 71 MET A C 1
ATOM 523 O O . MET A 1 71 ? 3.802 -10.312 -5.038 1.00 94.69 71 MET A O 1
ATOM 527 N N . ALA A 1 72 ? 2.566 -8.851 -3.862 1.00 95.94 72 ALA A N 1
ATOM 528 C CA . ALA A 1 72 ? 2.789 -7.710 -4.748 1.00 95.94 72 ALA A CA 1
ATOM 529 C C . ALA A 1 72 ? 4.275 -7.355 -4.861 1.00 95.94 72 ALA A C 1
ATOM 531 O O . ALA A 1 72 ? 4.769 -7.188 -5.968 1.00 95.94 72 ALA A O 1
ATOM 532 N N . ALA A 1 73 ? 4.998 -7.297 -3.739 1.00 93.69 73 ALA A N 1
ATOM 533 C CA . ALA A 1 73 ? 6.436 -7.045 -3.735 1.00 93.69 73 ALA A CA 1
ATOM 534 C C . ALA A 1 73 ? 7.194 -8.077 -4.582 1.00 93.69 73 ALA A C 1
ATOM 536 O O . ALA A 1 73 ? 8.012 -7.708 -5.418 1.00 93.69 73 ALA A O 1
ATOM 537 N N . LEU A 1 74 ? 6.897 -9.366 -4.398 1.00 93.56 74 LEU A N 1
ATOM 538 C CA . LEU A 1 74 ? 7.527 -10.437 -5.167 1.00 93.56 74 LEU A CA 1
ATOM 539 C C . LEU A 1 74 ? 7.200 -10.342 -6.662 1.00 93.56 74 LEU A C 1
ATOM 541 O O . LEU A 1 74 ? 8.083 -10.518 -7.500 1.00 93.56 74 LEU A O 1
ATOM 545 N N . ASP A 1 75 ? 5.941 -10.072 -6.992 1.00 95.62 75 ASP A N 1
ATOM 546 C CA . ASP A 1 75 ? 5.473 -10.028 -8.373 1.00 95.62 75 ASP A CA 1
ATOM 547 C C . ASP A 1 75 ? 6.031 -8.822 -9.140 1.00 95.62 75 ASP A C 1
ATOM 549 O O . ASP A 1 75 ? 6.474 -8.985 -10.272 1.00 95.62 75 ASP A O 1
ATOM 553 N N . ILE A 1 76 ? 6.148 -7.650 -8.501 1.00 96.12 76 ILE A N 1
ATOM 554 C CA . ILE A 1 76 ? 6.807 -6.468 -9.087 1.00 96.12 76 ILE A CA 1
ATOM 555 C C . ILE A 1 76 ? 8.206 -6.829 -9.593 1.00 96.12 76 ILE A C 1
ATOM 557 O O . ILE A 1 76 ? 8.529 -6.580 -10.752 1.00 96.12 76 ILE A O 1
ATOM 561 N N . PHE A 1 77 ? 9.036 -7.452 -8.752 1.00 94.94 77 PHE A N 1
ATOM 562 C CA . PHE A 1 77 ? 10.404 -7.790 -9.147 1.00 94.94 77 PHE A CA 1
ATOM 563 C C . PHE A 1 77 ? 10.468 -8.922 -10.174 1.00 94.94 77 PHE A C 1
ATOM 565 O O . PHE A 1 77 ? 11.341 -8.893 -11.039 1.00 94.94 77 PHE A O 1
ATOM 572 N N . ARG A 1 78 ? 9.536 -9.884 -10.140 1.00 94.19 78 ARG A N 1
ATOM 573 C CA . ARG A 1 78 ? 9.427 -10.919 -11.183 1.00 94.19 78 ARG A CA 1
ATOM 574 C C . ARG A 1 78 ? 9.089 -10.322 -12.545 1.00 94.19 78 ARG A C 1
ATOM 576 O O . ARG A 1 78 ? 9.720 -10.677 -13.537 1.00 94.19 78 ARG A O 1
ATOM 583 N N . GLN A 1 79 ? 8.125 -9.409 -12.592 1.00 93.25 79 GLN A N 1
ATOM 584 C CA . GLN A 1 79 ? 7.719 -8.750 -13.829 1.00 93.25 79 GLN A CA 1
ATOM 585 C C . GLN A 1 79 ? 8.824 -7.838 -14.364 1.00 93.25 79 GLN A C 1
ATOM 587 O O . GLN A 1 79 ? 9.181 -7.930 -15.537 1.00 93.25 79 GLN A O 1
ATOM 592 N N . ILE A 1 80 ? 9.471 -7.059 -13.491 1.00 91.56 80 ILE A N 1
ATOM 593 C CA . ILE A 1 80 ? 10.644 -6.266 -13.874 1.00 91.56 80 ILE A CA 1
ATOM 594 C C . ILE A 1 80 ? 11.730 -7.167 -14.451 1.00 91.56 80 ILE A C 1
ATOM 596 O O . ILE A 1 80 ? 12.253 -6.848 -15.512 1.00 91.56 80 ILE A O 1
ATOM 600 N N . GLN A 1 81 ? 12.037 -8.305 -13.816 1.00 89.38 81 GLN A N 1
ATOM 601 C CA . GLN A 1 81 ? 13.020 -9.262 -14.333 1.00 89.38 81 GLN A CA 1
ATOM 602 C C . GLN A 1 81 ? 12.680 -9.713 -15.759 1.00 89.38 81 GLN A C 1
ATOM 604 O O . GLN A 1 81 ? 13.576 -9.769 -16.599 1.00 89.38 81 GLN A O 1
ATOM 609 N N . SER A 1 82 ? 11.401 -9.960 -16.057 1.00 86.44 82 SER A N 1
ATOM 610 C CA . SER A 1 82 ? 10.957 -10.311 -17.412 1.00 86.44 82 SER A CA 1
ATOM 611 C C . SER A 1 82 ? 11.050 -9.161 -18.425 1.00 86.44 82 SER A C 1
ATOM 613 O O . SER A 1 82 ? 11.289 -9.418 -19.600 1.00 86.44 82 SER A O 1
ATOM 615 N N . GLU A 1 83 ? 10.939 -7.907 -17.978 1.00 77.62 83 GLU A N 1
ATOM 616 C CA . GLU A 1 83 ? 11.031 -6.700 -18.817 1.00 77.62 83 GLU A CA 1
ATOM 617 C C . GLU A 1 83 ? 12.441 -6.085 -18.868 1.00 77.62 83 GLU A C 1
ATOM 619 O O . GLU A 1 83 ? 12.680 -5.118 -19.598 1.00 77.62 83 GLU A O 1
ATOM 624 N N . THR A 1 84 ? 13.401 -6.625 -18.104 1.00 70.81 84 THR A N 1
ATOM 625 C CA . THR A 1 84 ? 14.734 -6.016 -17.975 1.00 70.81 84 THR A CA 1
ATOM 626 C C . THR A 1 84 ? 15.510 -5.939 -19.282 1.00 70.81 84 THR A C 1
ATOM 628 O O . THR A 1 84 ? 16.484 -5.198 -19.326 1.00 70.81 84 THR A O 1
ATOM 631 N N . ASN A 1 85 ? 15.132 -6.647 -20.343 1.00 73.69 85 ASN A N 1
ATOM 632 C CA . ASN A 1 85 ? 15.835 -6.530 -21.621 1.00 73.69 85 ASN A CA 1
ATOM 633 C C . ASN A 1 85 ? 15.568 -5.180 -22.308 1.00 73.69 85 ASN A C 1
ATOM 635 O O . ASN A 1 85 ? 16.498 -4.597 -22.853 1.00 73.69 85 ASN A O 1
ATOM 639 N N . ASP A 1 86 ? 14.363 -4.622 -22.161 1.00 83.31 86 ASP A N 1
ATOM 640 C CA . ASP A 1 86 ? 13.940 -3.434 -22.916 1.00 83.31 86 ASP A CA 1
ATOM 641 C C . ASP A 1 86 ? 13.911 -2.161 -22.062 1.00 83.31 86 ASP A C 1
ATOM 643 O O . ASP A 1 86 ? 13.952 -1.041 -22.580 1.00 83.31 86 ASP A O 1
ATOM 647 N N . ARG A 1 87 ? 13.800 -2.299 -20.733 1.00 89.88 87 ARG A N 1
ATOM 648 C CA . ARG A 1 87 ? 13.629 -1.164 -19.813 1.00 89.88 87 ARG A CA 1
ATOM 649 C C . ARG A 1 87 ? 14.496 -1.279 -18.564 1.00 89.88 87 ARG A C 1
ATOM 651 O O . ARG A 1 87 ? 14.811 -2.361 -18.074 1.00 89.88 87 ARG A O 1
ATOM 658 N N . SER A 1 88 ? 14.883 -0.125 -18.028 1.00 91.06 88 SER A N 1
ATOM 659 C CA . SER A 1 88 ? 15.494 0.009 -16.703 1.00 91.06 88 SER A CA 1
ATOM 660 C C . SER A 1 88 ? 14.516 0.674 -15.741 1.00 91.06 88 SER A C 1
ATOM 662 O O . SER A 1 88 ? 13.750 1.549 -16.146 1.00 91.06 88 SER A O 1
ATOM 664 N N . PHE A 1 89 ? 14.542 0.239 -14.481 1.00 94.25 89 PHE A N 1
ATOM 665 C CA . PHE A 1 89 ? 13.583 0.638 -13.455 1.00 94.25 89 PHE A CA 1
ATOM 666 C C . PHE A 1 89 ? 14.293 1.273 -12.254 1.00 94.25 89 PHE A C 1
ATOM 668 O O . PHE A 1 89 ? 15.332 0.788 -11.809 1.00 94.25 89 PHE A O 1
ATOM 675 N N . LEU A 1 90 ? 13.697 2.331 -11.709 1.00 95.69 90 LEU A N 1
ATOM 676 C CA . LEU A 1 90 ? 13.987 2.902 -10.401 1.00 95.69 90 LEU A CA 1
ATOM 677 C C . LEU A 1 90 ? 12.738 2.744 -9.536 1.00 95.69 90 LEU A C 1
ATOM 679 O O . LEU A 1 90 ? 11.673 3.267 -9.864 1.00 95.69 90 LEU A O 1
ATOM 683 N N . ILE A 1 91 ? 12.874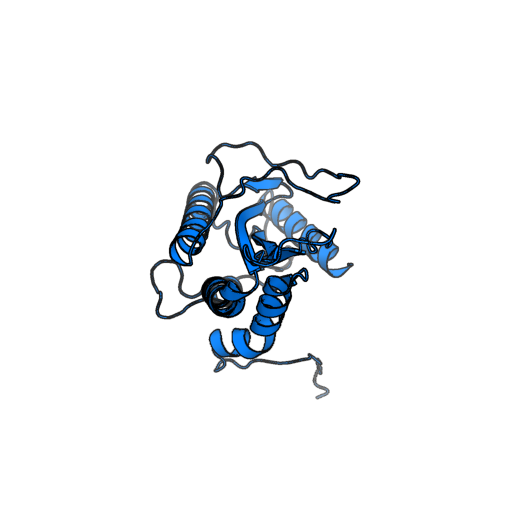 2.031 -8.422 1.00 97.38 91 ILE A N 1
ATOM 684 C CA . ILE A 1 91 ? 11.762 1.755 -7.515 1.00 97.38 91 ILE A CA 1
ATOM 685 C C . ILE A 1 91 ? 12.004 2.489 -6.205 1.00 97.38 91 ILE A C 1
ATOM 687 O O . ILE A 1 91 ? 13.094 2.430 -5.627 1.00 97.38 91 ILE A O 1
ATOM 691 N N . LYS A 1 92 ? 10.969 3.174 -5.726 1.00 97.75 92 LYS A N 1
ATOM 692 C CA . LYS A 1 92 ? 10.967 3.844 -4.428 1.00 97.75 92 LYS A CA 1
ATOM 693 C C . LYS A 1 92 ? 9.783 3.379 -3.601 1.00 97.75 92 LYS A C 1
ATOM 695 O O . LYS A 1 92 ? 8.666 3.308 -4.106 1.00 97.75 92 LYS A O 1
ATOM 700 N N . ALA A 1 93 ? 10.021 3.100 -2.329 1.00 97.81 93 ALA A N 1
ATOM 701 C CA . ALA A 1 93 ? 8.988 2.735 -1.376 1.00 97.81 93 ALA A CA 1
ATOM 702 C C . ALA A 1 93 ? 8.828 3.823 -0.313 1.00 97.81 93 ALA A C 1
ATOM 704 O O . ALA A 1 93 ? 9.818 4.319 0.227 1.00 97.81 93 ALA A O 1
ATOM 705 N N . SER A 1 94 ? 7.586 4.162 0.014 1.00 97.00 94 SER A N 1
ATOM 706 C CA . SER A 1 94 ? 7.252 4.989 1.172 1.00 97.00 94 SER A CA 1
ATOM 707 C C . SER A 1 94 ? 6.135 4.348 1.983 1.00 97.00 94 SER A C 1
ATOM 709 O O . SER A 1 94 ? 5.345 3.549 1.473 1.00 97.00 94 SER A O 1
ATOM 711 N N . PHE A 1 95 ? 6.092 4.652 3.279 1.00 96.19 95 PHE A N 1
ATOM 712 C CA . PHE A 1 95 ? 5.098 4.075 4.171 1.00 96.19 95 PHE A CA 1
ATOM 713 C C . PHE A 1 95 ? 4.596 5.127 5.145 1.00 96.19 95 PHE A C 1
ATOM 715 O O . PHE A 1 95 ? 5.370 5.685 5.921 1.00 96.19 95 PHE A O 1
ATOM 722 N N . VAL A 1 96 ? 3.296 5.404 5.094 1.00 94.69 96 VAL A N 1
ATOM 723 C CA . VAL A 1 96 ? 2.673 6.429 5.928 1.00 94.69 96 VAL A CA 1
ATOM 724 C C . VAL A 1 96 ? 1.468 5.894 6.678 1.00 94.69 96 VAL A C 1
ATOM 726 O O . VAL A 1 96 ? 0.757 4.998 6.221 1.00 94.69 96 VAL A O 1
ATOM 729 N N . GLU A 1 97 ? 1.239 6.488 7.838 1.00 92.69 97 GLU A N 1
ATOM 730 C CA . GLU A 1 97 ? 0.096 6.241 8.699 1.00 92.69 97 GLU A CA 1
ATOM 731 C C . GLU A 1 97 ? -0.737 7.517 8.803 1.00 92.69 97 GLU A C 1
ATOM 733 O O . GLU A 1 97 ? -0.196 8.598 9.032 1.00 92.69 97 GLU A O 1
ATOM 738 N N . ILE A 1 98 ? -2.056 7.397 8.682 1.00 90.81 98 ILE A N 1
ATOM 739 C CA . ILE A 1 98 ? -2.991 8.480 8.976 1.00 90.81 98 ILE A CA 1
ATOM 740 C C . ILE A 1 98 ? -3.705 8.118 10.268 1.00 90.81 98 ILE A C 1
ATOM 742 O O . ILE A 1 98 ? -4.473 7.156 10.335 1.00 90.81 98 ILE A O 1
ATOM 746 N N . TYR A 1 99 ? -3.440 8.895 11.308 1.00 85.12 99 TYR A N 1
ATOM 747 C CA . TYR A 1 99 ? -4.010 8.692 12.629 1.00 85.12 99 TYR A CA 1
ATOM 748 C C . TYR A 1 99 ? -4.494 10.024 13.177 1.00 85.12 99 TYR A C 1
ATOM 750 O O . TYR A 1 99 ? -3.727 10.979 13.243 1.00 85.12 99 TYR A O 1
ATOM 758 N N . ASN A 1 100 ? -5.755 10.091 13.607 1.00 80.25 100 ASN A N 1
ATOM 759 C CA . ASN A 1 100 ? -6.333 11.312 14.172 1.00 80.25 100 ASN A CA 1
ATOM 760 C C . ASN A 1 100 ? -6.244 12.536 13.220 1.00 80.25 100 ASN A C 1
ATOM 762 O O . ASN A 1 100 ? -6.125 13.668 13.693 1.00 80.25 100 ASN A O 1
ATOM 766 N N . GLU A 1 101 ? -6.358 12.316 11.903 1.00 82.81 101 GLU A N 1
ATOM 767 C CA . GLU A 1 101 ? -6.163 13.317 10.829 1.00 82.81 101 GLU A CA 1
ATOM 768 C C . GLU A 1 101 ? -4.728 13.874 10.720 1.00 82.81 101 GLU A C 1
ATOM 770 O O . GLU A 1 101 ? -4.488 14.863 10.035 1.00 82.81 101 GLU A O 1
ATOM 775 N N . GLU A 1 102 ? -3.755 13.238 11.376 1.00 87.94 102 GLU A N 1
ATOM 776 C CA . GLU A 1 102 ? -2.332 13.535 11.217 1.00 87.94 102 GLU A CA 1
ATOM 777 C C . GLU A 1 102 ? -1.676 12.471 10.339 1.00 87.94 102 GLU A C 1
ATOM 779 O O . GLU A 1 102 ? -1.789 11.272 10.612 1.00 87.94 102 GLU A O 1
ATOM 784 N N . VAL A 1 103 ? -0.950 12.912 9.312 1.00 91.62 103 VAL A N 1
ATOM 785 C CA . VAL A 1 103 ? -0.114 12.037 8.486 1.00 91.62 103 VAL A CA 1
ATOM 786 C C . VAL A 1 103 ? 1.231 11.861 9.180 1.00 91.62 103 VAL A C 1
ATOM 788 O O . VAL A 1 103 ? 1.874 12.842 9.548 1.00 91.62 103 VAL A O 1
ATOM 791 N N . ARG A 1 104 ? 1.679 10.624 9.365 1.00 92.00 104 ARG A N 1
ATOM 792 C CA . ARG A 1 104 ? 2.969 10.294 9.973 1.00 92.00 104 ARG A CA 1
ATOM 793 C C . ARG A 1 104 ? 3.778 9.414 9.045 1.00 92.00 104 ARG A C 1
ATOM 795 O O . ARG A 1 104 ? 3.252 8.481 8.443 1.00 92.00 104 ARG A O 1
ATOM 802 N N . ASP A 1 105 ? 5.061 9.718 8.968 1.00 94.19 105 ASP A N 1
ATOM 803 C CA . ASP A 1 105 ? 6.026 8.897 8.256 1.00 94.19 105 ASP A CA 1
ATOM 804 C C . ASP A 1 105 ? 6.410 7.680 9.104 1.00 94.19 105 ASP A C 1
ATOM 806 O O . ASP A 1 105 ? 6.860 7.835 10.242 1.00 94.19 105 ASP A O 1
ATOM 810 N N . LEU A 1 106 ? 6.226 6.473 8.568 1.00 94.00 106 LEU A N 1
ATOM 811 C CA . LEU A 1 106 ? 6.630 5.235 9.234 1.00 94.00 106 LEU A CA 1
ATOM 812 C C . LEU A 1 106 ? 8.069 4.826 8.898 1.00 94.00 106 LEU A C 1
ATOM 814 O O . LEU A 1 106 ? 8.609 3.945 9.564 1.00 94.00 106 LEU A O 1
ATOM 818 N N . LEU A 1 107 ? 8.710 5.435 7.899 1.00 94.00 107 LEU A N 1
ATOM 819 C CA . LEU A 1 107 ? 10.095 5.152 7.508 1.00 94.00 107 LEU A CA 1
ATOM 820 C C . LEU A 1 107 ? 11.091 6.189 8.024 1.00 94.00 107 LEU A C 1
ATOM 822 O O . LEU A 1 107 ? 12.284 5.871 8.105 1.00 94.00 107 LEU A O 1
ATOM 826 N N . GLY A 1 108 ? 10.602 7.377 8.372 1.00 86.19 108 GLY A N 1
ATOM 827 C CA . GLY A 1 108 ? 11.391 8.459 8.945 1.00 86.19 108 GLY A CA 1
ATOM 828 C C . GLY A 1 108 ? 11.725 8.284 10.425 1.00 86.19 108 GLY A C 1
ATOM 829 O O . GLY A 1 108 ? 11.491 7.246 11.053 1.00 86.19 108 GLY A O 1
ATOM 830 N N . ALA A 1 109 ? 12.320 9.325 11.009 1.00 80.50 109 ALA A N 1
ATOM 831 C CA . ALA A 1 109 ? 12.687 9.316 12.419 1.00 80.50 109 ALA A CA 1
ATOM 832 C C . ALA A 1 109 ? 11.446 9.186 13.326 1.00 80.50 109 ALA A C 1
ATOM 834 O O . ALA A 1 109 ? 10.451 9.885 13.157 1.00 80.50 109 ALA A O 1
ATOM 835 N N . GLN A 1 110 ? 11.544 8.353 14.368 1.00 69.81 110 GLN A N 1
ATOM 836 C CA . GLN A 1 110 ? 10.467 8.030 15.327 1.00 69.81 110 GLN A CA 1
ATOM 837 C C . GLN A 1 110 ? 9.809 9.240 16.037 1.00 69.81 110 GLN A C 1
ATOM 839 O O . GLN A 1 110 ? 8.803 9.078 16.722 1.00 69.81 110 GLN A O 1
ATOM 844 N N . LYS A 1 111 ? 10.369 10.451 15.914 1.00 71.25 111 LYS A N 1
ATOM 845 C CA . LYS A 1 111 ? 9.853 11.692 16.522 1.00 71.25 111 LYS A CA 1
ATOM 846 C C . LYS A 1 111 ? 9.650 12.824 15.511 1.00 71.25 111 LYS A C 1
ATOM 848 O O . LYS A 1 111 ? 9.633 13.991 15.901 1.00 71.25 111 LYS A O 1
ATOM 853 N N . SER A 1 112 ? 9.529 12.501 14.227 1.00 78.56 112 SER A N 1
ATOM 854 C CA . SER A 1 112 ? 9.229 13.502 13.207 1.00 78.56 112 SER A CA 1
ATOM 855 C C . SER A 1 112 ? 7.844 14.124 13.437 1.00 78.56 112 SER A C 1
ATOM 857 O O . SER A 1 112 ? 6.918 13.423 13.861 1.00 78.56 112 SER A O 1
ATOM 859 N N . PRO A 1 113 ? 7.681 15.435 13.182 1.00 85.38 113 PRO A N 1
ATOM 860 C CA . PRO A 1 113 ? 6.370 16.071 13.224 1.00 85.38 113 PRO A CA 1
ATOM 861 C C . PRO A 1 113 ? 5.443 15.475 12.149 1.00 85.38 113 PRO A C 1
ATOM 863 O O . PRO A 1 113 ? 5.933 14.908 11.167 1.00 85.38 113 PRO A O 1
ATOM 866 N N . PRO A 1 114 ? 4.112 15.619 12.297 1.00 88.75 114 PRO A N 1
ATOM 867 C CA . PRO A 1 114 ? 3.173 15.237 11.252 1.00 88.75 114 PRO A CA 1
ATOM 868 C C . PRO A 1 114 ? 3.516 15.872 9.900 1.00 88.75 114 PRO A C 1
ATOM 870 O O . PRO A 1 114 ? 3.915 17.037 9.824 1.00 88.75 114 PRO A O 1
ATOM 873 N N . LEU A 1 115 ? 3.341 15.103 8.829 1.00 92.00 115 LEU A N 1
ATOM 874 C CA . LEU A 1 115 ? 3.582 15.550 7.466 1.00 92.00 115 LEU A CA 1
ATOM 875 C C . LEU A 1 115 ? 2.445 16.460 6.997 1.00 92.00 115 LEU A C 1
ATOM 877 O O . LEU A 1 115 ? 1.265 16.153 7.171 1.00 92.00 115 LEU A O 1
ATOM 881 N N . ALA A 1 116 ? 2.809 17.563 6.345 1.00 91.06 116 ALA A N 1
ATOM 882 C CA . ALA A 1 116 ? 1.852 18.420 5.661 1.00 91.06 116 ALA A CA 1
ATOM 883 C C . ALA A 1 116 ? 1.515 17.843 4.279 1.00 91.06 116 ALA A C 1
ATOM 885 O O . ALA A 1 116 ? 2.416 17.508 3.505 1.00 91.06 116 ALA A O 1
ATOM 886 N N . VAL A 1 117 ? 0.221 17.780 3.966 1.00 88.31 117 VAL A N 1
ATOM 887 C CA . VAL A 1 117 ? -0.266 17.542 2.604 1.00 88.31 117 VAL A CA 1
ATOM 888 C C . VAL A 1 117 ? -0.109 18.839 1.817 1.00 88.31 117 VAL A C 1
ATOM 890 O O . VAL A 1 117 ? -0.538 19.899 2.274 1.00 88.31 117 VAL A O 1
ATOM 893 N N . ARG A 1 118 ? 0.555 18.765 0.666 1.00 89.12 118 ARG A N 1
ATOM 894 C CA . ARG A 1 118 ? 0.864 19.909 -0.194 1.00 89.12 118 ARG A CA 1
ATOM 895 C C . ARG A 1 118 ? 0.321 19.670 -1.592 1.00 89.12 118 ARG A C 1
ATOM 897 O O . ARG A 1 118 ? 0.210 18.530 -2.031 1.00 89.12 118 ARG A O 1
ATOM 904 N N . GLU A 1 119 ? 0.025 20.753 -2.289 1.00 88.81 119 GLU A N 1
ATOM 905 C CA . GLU A 1 119 ? -0.389 20.736 -3.686 1.00 88.81 119 GLU A CA 1
ATOM 906 C C . GLU A 1 119 ? 0.731 21.329 -4.539 1.00 88.81 119 GLU A C 1
ATOM 908 O O . GLU A 1 119 ? 1.309 22.359 -4.191 1.00 88.81 119 GLU A O 1
ATOM 913 N N . ASP A 1 120 ? 1.076 20.634 -5.615 1.00 86.88 120 ASP A N 1
ATOM 914 C CA . ASP A 1 120 ? 2.062 21.053 -6.602 1.00 86.88 120 ASP A CA 1
ATOM 915 C C . ASP A 1 120 ? 1.394 21.070 -7.989 1.00 86.88 120 ASP A C 1
ATOM 917 O O . ASP A 1 120 ? 0.675 20.121 -8.308 1.00 86.88 120 ASP A O 1
ATOM 921 N N . PRO A 1 121 ? 1.604 22.110 -8.817 1.00 82.50 121 PRO A N 1
ATOM 922 C CA . PRO A 1 121 ? 0.951 22.224 -10.123 1.00 82.50 121 PRO A CA 1
ATOM 923 C C . PRO A 1 121 ? 1.239 21.067 -11.089 1.00 82.50 121 PRO A C 1
AT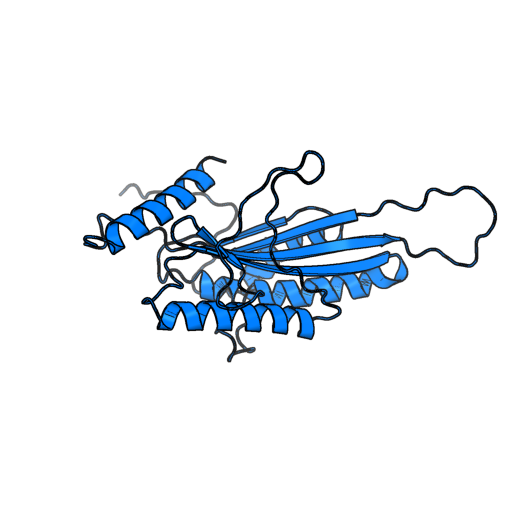OM 925 O O . PRO A 1 121 ? 0.404 20.768 -11.939 1.00 82.50 121 PRO A O 1
ATOM 928 N N . GLU A 1 122 ? 2.400 20.419 -10.973 1.00 78.19 122 GLU A N 1
ATOM 929 C CA . GLU A 1 122 ? 2.822 19.331 -11.862 1.00 78.19 122 GLU A CA 1
ATOM 930 C C . GLU A 1 122 ? 2.619 17.956 -11.222 1.00 78.19 122 GLU A C 1
ATOM 932 O O . GLU A 1 122 ? 2.229 16.998 -11.887 1.00 78.19 122 GLU A O 1
ATOM 937 N N . LYS A 1 123 ? 2.877 17.838 -9.916 1.00 71.81 123 LYS A N 1
ATOM 938 C CA . LYS A 1 123 ? 2.822 16.563 -9.180 1.00 71.81 123 LYS A CA 1
ATOM 939 C C . LYS A 1 123 ? 1.467 16.306 -8.524 1.00 71.81 123 LYS A C 1
ATOM 941 O O . LYS A 1 123 ? 1.248 15.212 -8.003 1.00 71.81 123 LYS A O 1
ATOM 946 N N . GLY A 1 124 ? 0.579 17.296 -8.512 1.00 82.94 124 GLY A N 1
ATOM 947 C CA . GLY A 1 124 ? -0.677 17.260 -7.778 1.00 82.94 124 GLY A CA 1
ATOM 948 C C . GLY A 1 124 ? -0.460 17.208 -6.263 1.00 82.94 124 GLY A C 1
ATOM 949 O O . GLY A 1 124 ? 0.474 17.800 -5.711 1.00 82.94 124 GLY A O 1
ATOM 950 N N . ILE A 1 125 ? -1.342 16.488 -5.570 1.00 83.44 125 ILE A N 1
ATOM 951 C CA . ILE A 1 125 ? -1.271 16.326 -4.116 1.00 83.44 125 ILE A CA 1
ATOM 952 C C . ILE A 1 125 ? -0.095 15.418 -3.737 1.00 83.44 125 ILE A C 1
ATOM 954 O O . ILE A 1 125 ? -0.048 14.246 -4.110 1.00 83.44 125 ILE A O 1
ATOM 958 N N . HIS A 1 126 ? 0.831 15.936 -2.932 1.00 85.12 126 HIS A N 1
ATOM 959 C CA . HIS A 1 126 ? 2.002 15.210 -2.459 1.00 85.12 126 HIS A CA 1
ATOM 960 C C . HIS A 1 126 ? 2.248 15.416 -0.958 1.00 85.12 126 HIS A C 1
ATOM 962 O O . HIS A 1 126 ? 1.820 16.391 -0.342 1.00 85.12 126 HIS A O 1
ATOM 968 N N . ILE A 1 127 ? 2.968 14.466 -0.364 1.00 88.25 127 ILE A N 1
ATOM 969 C CA . ILE A 1 127 ? 3.421 14.501 1.028 1.00 88.25 127 ILE A CA 1
ATOM 970 C C . ILE A 1 127 ? 4.941 14.362 1.039 1.00 88.25 127 ILE A C 1
ATOM 972 O O . ILE A 1 127 ? 5.496 13.577 0.276 1.00 88.25 127 ILE A O 1
ATOM 976 N N . GLY A 1 128 ? 5.619 15.136 1.884 1.00 87.06 128 GLY A N 1
ATOM 977 C CA . GLY A 1 128 ? 7.078 15.084 2.028 1.00 87.06 128 GLY A CA 1
ATOM 978 C C . GLY A 1 128 ? 7.543 13.922 2.906 1.00 87.06 128 GLY A C 1
ATOM 979 O O . GLY A 1 128 ? 8.225 14.176 3.892 1.00 87.06 128 GLY A O 1
ATOM 980 N N . CYS A 1 129 ? 7.104 12.696 2.607 1.00 91.31 129 CYS A N 1
ATOM 981 C CA . CYS A 1 129 ? 7.550 11.485 3.301 1.00 91.31 129 CYS A CA 1
ATOM 982 C C . CYS A 1 129 ? 8.885 10.978 2.747 1.00 91.31 129 CYS A C 1
ATOM 984 O O . CYS A 1 129 ? 9.208 11.206 1.578 1.00 91.31 129 CYS A O 1
ATOM 986 N N . ASP A 1 130 ? 9.605 10.219 3.560 1.00 93.19 130 ASP A N 1
ATOM 987 C CA . ASP A 1 130 ? 10.820 9.525 3.175 1.00 93.19 130 ASP A CA 1
ATOM 988 C C . ASP A 1 130 ? 10.513 8.446 2.125 1.00 93.19 130 ASP A C 1
ATOM 990 O O . ASP A 1 130 ? 9.683 7.551 2.314 1.00 93.19 130 ASP A O 1
ATOM 994 N N . GLU A 1 131 ? 11.222 8.529 1.001 1.00 94.88 131 GLU A N 1
ATOM 995 C CA . GLU A 1 131 ? 11.204 7.539 -0.072 1.00 94.88 131 GLU A CA 1
ATOM 996 C C . GLU A 1 131 ? 12.514 6.745 -0.045 1.00 94.88 131 GLU A C 1
ATOM 998 O O . GLU A 1 131 ? 13.598 7.298 -0.242 1.00 94.88 131 GLU A O 1
ATOM 1003 N N . ARG A 1 132 ? 12.431 5.431 0.171 1.00 96.38 132 ARG A N 1
ATOM 1004 C CA . ARG A 1 132 ? 13.595 4.541 0.133 1.00 96.38 132 ARG A CA 1
ATOM 1005 C C . ARG A 1 132 ? 13.729 3.909 -1.238 1.00 96.38 132 ARG A C 1
ATOM 1007 O O . ARG A 1 132 ? 12.781 3.303 -1.728 1.00 96.38 132 ARG A O 1
ATOM 1014 N N . ILE A 1 133 ? 14.909 4.029 -1.838 1.00 97.44 133 ILE A N 1
ATOM 1015 C CA . ILE A 1 133 ? 15.238 3.293 -3.060 1.00 97.44 133 ILE A CA 1
ATOM 1016 C C . ILE A 1 133 ? 15.353 1.811 -2.701 1.00 97.44 133 ILE A C 1
ATOM 1018 O O . ILE A 1 133 ? 16.039 1.458 -1.742 1.00 97.44 133 ILE A O 1
ATOM 1022 N N . VAL A 1 134 ? 14.675 0.963 -3.468 1.00 96.62 134 VAL A N 1
ATOM 1023 C CA . VAL A 1 134 ? 14.684 -0.493 -3.300 1.00 96.62 134 VAL A CA 1
ATOM 1024 C C . VAL A 1 134 ? 15.137 -1.134 -4.606 1.00 96.62 134 VAL A C 1
ATOM 1026 O O . VAL A 1 134 ? 14.689 -0.748 -5.686 1.00 96.62 134 VAL A O 1
ATOM 1029 N N . THR A 1 135 ? 16.066 -2.078 -4.515 1.00 93.94 135 THR A N 1
ATOM 1030 C CA . THR A 1 135 ? 16.722 -2.699 -5.679 1.00 93.94 135 THR A CA 1
ATOM 1031 C C . THR A 1 135 ? 16.317 -4.150 -5.884 1.00 93.94 135 THR A C 1
ATOM 1033 O O . THR A 1 135 ? 16.593 -4.723 -6.933 1.00 93.94 135 THR A O 1
ATOM 1036 N N . ASP A 1 136 ? 15.657 -4.741 -4.893 1.00 93.31 136 ASP A N 1
ATOM 1037 C CA . ASP A 1 136 ? 15.277 -6.146 -4.861 1.00 93.31 136 ASP A CA 1
ATOM 1038 C C . ASP A 1 136 ? 14.100 -6.379 -3.899 1.00 93.31 136 ASP A C 1
ATOM 1040 O O . ASP A 1 136 ? 13.661 -5.492 -3.156 1.00 93.31 136 ASP A O 1
ATOM 1044 N N . TYR A 1 137 ? 13.581 -7.606 -3.928 1.00 92.12 137 TYR A N 1
ATOM 1045 C CA . TYR A 1 137 ? 12.492 -8.044 -3.062 1.00 92.12 137 TYR A CA 1
ATOM 1046 C C . TYR A 1 137 ? 12.813 -7.856 -1.572 1.00 92.12 137 TYR A C 1
ATOM 1048 O O . TYR A 1 137 ? 11.969 -7.363 -0.819 1.00 92.12 137 TYR A O 1
ATOM 1056 N N . ASP A 1 138 ? 14.031 -8.200 -1.151 1.00 91.56 138 ASP A N 1
ATOM 1057 C CA . ASP A 1 138 ? 14.428 -8.193 0.258 1.00 91.56 138 ASP A CA 1
ATOM 1058 C C . ASP A 1 138 ? 14.514 -6.772 0.830 1.00 91.56 138 ASP A C 1
ATOM 1060 O O . ASP A 1 138 ? 14.091 -6.531 1.964 1.00 91.56 138 ASP A O 1
ATOM 1064 N N . SER A 1 139 ? 14.996 -5.799 0.056 1.00 94.12 139 SER A N 1
ATOM 1065 C CA . SER A 1 139 ? 15.047 -4.381 0.439 1.00 94.12 139 SER A CA 1
ATOM 1066 C C . SER A 1 139 ? 13.653 -3.752 0.522 1.00 94.12 139 SER A C 1
ATOM 1068 O O . SER A 1 139 ? 13.375 -2.982 1.452 1.00 94.12 139 SER A O 1
ATOM 1070 N N . LEU A 1 140 ? 12.738 -4.122 -0.380 1.00 94.44 140 LEU A N 1
ATOM 1071 C CA . LEU A 1 140 ? 11.338 -3.699 -0.307 1.00 94.44 140 LEU A CA 1
ATOM 1072 C C . LEU A 1 140 ? 10.630 -4.306 0.912 1.00 94.44 140 LEU A C 1
ATOM 1074 O O . LEU A 1 140 ? 9.972 -3.583 1.666 1.00 94.44 140 LEU A O 1
ATOM 1078 N N . LEU A 1 141 ? 10.824 -5.601 1.162 1.00 90.88 141 LEU A N 1
ATOM 1079 C CA . LEU A 1 141 ? 10.274 -6.279 2.334 1.00 90.88 141 LEU A CA 1
ATOM 1080 C C . LEU A 1 141 ? 10.855 -5.723 3.641 1.00 90.88 141 LEU A C 1
ATOM 1082 O O . LEU A 1 141 ? 10.121 -5.475 4.597 1.00 90.88 141 LEU A O 1
ATOM 1086 N N . SER A 1 142 ? 12.158 -5.445 3.675 1.00 92.19 142 SER A N 1
ATOM 1087 C CA . SER A 1 142 ? 12.817 -4.801 4.816 1.00 92.19 142 SER A CA 1
ATOM 1088 C C . SER A 1 142 ? 12.225 -3.422 5.104 1.00 92.19 142 SER A C 1
ATOM 1090 O O . SER A 1 142 ? 12.043 -3.052 6.263 1.00 92.19 142 SER A O 1
ATOM 1092 N N . THR A 1 143 ? 11.871 -2.667 4.061 1.00 95.06 143 THR A N 1
ATOM 1093 C CA . THR A 1 143 ? 11.216 -1.360 4.199 1.00 95.06 143 THR A CA 1
ATOM 1094 C C . THR A 1 143 ? 9.828 -1.488 4.830 1.00 95.06 143 THR A C 1
ATOM 1096 O O . THR A 1 143 ? 9.520 -0.753 5.771 1.00 95.06 143 THR A O 1
ATOM 1099 N N . LEU A 1 144 ? 9.025 -2.462 4.387 1.00 92.25 144 LEU A N 1
ATOM 1100 C CA . LEU A 1 144 ? 7.729 -2.782 4.995 1.00 92.25 144 LEU A CA 1
ATOM 1101 C C . LEU A 1 144 ? 7.878 -3.139 6.483 1.00 92.25 144 LEU A C 1
ATOM 1103 O O . LEU A 1 144 ? 7.195 -2.571 7.335 1.00 92.25 144 LEU A O 1
ATOM 1107 N N . ILE A 1 145 ? 8.817 -4.034 6.798 1.00 90.19 145 ILE A N 1
ATOM 1108 C CA . ILE A 1 145 ? 9.123 -4.494 8.159 1.00 90.19 145 ILE A CA 1
ATOM 1109 C C . ILE A 1 145 ? 9.496 -3.328 9.083 1.00 90.19 145 ILE A C 1
ATOM 1111 O O . ILE A 1 145 ? 9.025 -3.251 10.221 1.00 90.19 145 ILE A O 1
ATOM 1115 N N . ILE A 1 146 ? 10.344 -2.413 8.612 1.00 91.81 146 ILE A N 1
ATOM 1116 C CA . ILE A 1 146 ? 10.767 -1.249 9.396 1.00 91.81 146 ILE A CA 1
ATOM 1117 C C . ILE A 1 146 ? 9.564 -0.361 9.727 1.00 91.81 146 ILE A C 1
ATOM 1119 O O . ILE A 1 146 ? 9.405 0.030 10.887 1.00 91.81 146 ILE A O 1
ATOM 1123 N N . GLY A 1 147 ? 8.699 -0.086 8.748 1.00 91.88 147 GLY A N 1
ATOM 1124 C CA . GLY A 1 147 ? 7.507 0.724 8.981 1.00 91.88 147 GLY A CA 1
ATOM 1125 C C . GLY A 1 147 ? 6.504 0.063 9.924 1.00 91.88 147 GLY A C 1
ATOM 1126 O O . GLY A 1 147 ? 6.006 0.722 10.836 1.00 91.88 147 GLY A O 1
ATOM 1127 N N . GLU A 1 148 ? 6.286 -1.248 9.804 1.00 88.12 148 GLU A N 1
ATOM 1128 C CA . GLU A 1 148 ? 5.421 -2.001 10.724 1.00 88.12 148 GLU A CA 1
ATOM 1129 C C . GLU A 1 148 ? 5.959 -2.023 12.156 1.00 88.12 148 GLU A C 1
ATOM 1131 O O . GLU A 1 148 ? 5.205 -1.861 13.121 1.00 88.12 148 GLU A O 1
ATOM 1136 N N . LYS A 1 149 ? 7.279 -2.141 12.326 1.00 88.00 149 LYS A N 1
ATOM 1137 C CA . LYS A 1 149 ? 7.908 -2.031 13.644 1.00 88.00 149 LYS A CA 1
ATOM 1138 C C . LYS A 1 149 ? 7.697 -0.639 14.239 1.00 88.00 149 LYS A C 1
ATOM 1140 O O . LYS A 1 149 ? 7.351 -0.526 15.414 1.00 88.00 149 LYS A O 1
ATOM 1145 N N . ASN A 1 150 ? 7.873 0.414 13.444 1.00 88.50 150 ASN A N 1
ATOM 1146 C CA . ASN A 1 150 ? 7.672 1.791 13.896 1.00 88.50 150 ASN A CA 1
ATOM 1147 C C . ASN A 1 150 ? 6.205 2.060 14.268 1.00 88.50 150 ASN A C 1
ATOM 1149 O O . ASN A 1 150 ? 5.936 2.627 15.331 1.00 88.50 150 ASN A O 1
ATOM 1153 N N . ARG A 1 151 ? 5.260 1.558 13.467 1.00 86.06 151 ARG A N 1
ATOM 1154 C CA . ARG A 1 151 ? 3.822 1.578 13.768 1.00 86.06 151 ARG A CA 1
ATOM 1155 C C . ARG A 1 151 ? 3.516 0.866 15.087 1.00 86.06 151 ARG A C 1
ATOM 1157 O O . ARG A 1 151 ? 2.833 1.425 15.947 1.00 86.06 151 ARG A O 1
ATOM 1164 N N . SER A 1 152 ? 4.067 -0.333 15.274 1.00 77.44 152 SER A N 1
ATOM 1165 C CA . SER A 1 152 ? 3.860 -1.168 16.466 1.00 77.44 152 SER A CA 1
ATOM 1166 C C . SER A 1 152 ? 4.399 -0.519 17.744 1.00 77.44 152 SER A C 1
ATOM 1168 O O . SER A 1 152 ? 3.701 -0.481 18.757 1.00 77.44 152 SER A O 1
ATOM 1170 N N . VAL A 1 153 ? 5.609 0.052 17.704 1.00 69.69 153 VAL A N 1
ATOM 1171 C CA . VAL A 1 153 ? 6.196 0.787 18.843 1.00 69.69 153 VAL A CA 1
ATOM 1172 C C . VAL A 1 153 ? 5.293 1.951 19.252 1.00 69.69 153 VAL A C 1
ATOM 1174 O O . VAL A 1 153 ? 4.979 2.120 20.434 1.00 69.69 153 VAL A O 1
ATOM 1177 N N . ALA A 1 154 ? 4.799 2.711 18.276 1.00 64.50 154 ALA A N 1
ATOM 1178 C CA . ALA A 1 154 ? 3.896 3.819 18.539 1.00 64.50 154 ALA A CA 1
ATOM 1179 C C . ALA A 1 154 ? 2.523 3.362 19.080 1.00 64.50 154 ALA A C 1
ATOM 1181 O O . ALA A 1 154 ? 1.909 4.089 19.859 1.00 64.50 154 ALA A O 1
ATOM 1182 N N . ALA A 1 155 ? 2.059 2.159 18.722 1.00 63.06 155 ALA A N 1
ATOM 1183 C CA . ALA A 1 155 ? 0.854 1.547 19.285 1.00 63.06 155 ALA A CA 1
ATOM 1184 C C . ALA A 1 155 ? 1.046 1.142 20.757 1.00 63.06 155 ALA A C 1
ATOM 1186 O O . ALA A 1 155 ? 0.245 1.512 21.612 1.00 63.06 155 ALA A O 1
ATOM 1187 N N . THR A 1 156 ? 2.149 0.465 21.098 1.00 55.34 156 THR A N 1
ATOM 1188 C CA . THR A 1 156 ? 2.425 0.061 22.493 1.00 55.34 156 THR A CA 1
ATOM 1189 C C . THR A 1 156 ? 2.527 1.241 23.464 1.00 55.34 156 THR A C 1
ATOM 1191 O O . THR A 1 156 ? 2.229 1.089 24.646 1.00 55.34 156 THR A O 1
ATOM 1194 N N . ALA A 1 157 ? 2.873 2.432 22.968 1.00 52.84 157 ALA A N 1
ATOM 1195 C CA . ALA A 1 157 ? 2.898 3.661 23.754 1.00 52.84 157 ALA A CA 1
ATOM 1196 C C . ALA A 1 157 ? 1.514 4.335 23.937 1.00 52.84 157 ALA A C 1
ATOM 1198 O O . ALA A 1 157 ? 1.389 5.194 24.810 1.00 52.84 157 ALA A O 1
ATOM 1199 N N . MET A 1 158 ? 0.488 4.003 23.129 1.00 46.88 158 MET A N 1
ATOM 1200 C CA . MET A 1 158 ? -0.785 4.758 23.063 1.00 46.88 158 MET A CA 1
ATOM 1201 C C . MET A 1 158 ? -2.087 3.925 22.890 1.00 46.88 158 MET A C 1
ATOM 1203 O O . MET A 1 158 ? -3.099 4.488 22.478 1.00 46.88 158 MET A O 1
ATOM 1207 N N . ASN A 1 159 ? -2.134 2.654 23.316 1.00 50.09 159 ASN A N 1
ATOM 1208 C CA . ASN A 1 159 ? -3.227 1.668 23.100 1.00 50.09 159 ASN A CA 1
ATOM 1209 C C . ASN A 1 159 ? -3.213 1.006 21.708 1.00 50.09 159 ASN A C 1
ATOM 1211 O O . ASN A 1 159 ? -2.469 1.413 20.823 1.00 50.09 159 ASN A O 1
ATOM 1215 N N . GLU A 1 160 ? -4.045 -0.029 21.525 1.00 57.38 160 GLU A N 1
ATOM 1216 C CA . GLU A 1 160 ? -4.225 -0.809 20.288 1.00 57.38 160 GLU A CA 1
ATOM 1217 C C . GLU A 1 160 ? -4.593 0.095 19.089 1.00 57.38 160 GLU A C 1
ATOM 1219 O O . GLU A 1 160 ? -5.756 0.360 18.794 1.00 57.38 160 GLU A O 1
ATOM 1224 N N . ARG A 1 161 ? -3.554 0.648 18.452 1.00 64.19 161 ARG A N 1
ATOM 1225 C CA . ARG A 1 161 ? -3.619 1.719 17.447 1.00 64.19 161 ARG A CA 1
ATOM 1226 C C . ARG A 1 161 ? -3.825 1.196 16.030 1.00 64.19 161 ARG A C 1
ATOM 1228 O O . ARG A 1 161 ? -4.341 1.925 15.192 1.00 64.19 161 ARG A O 1
ATOM 1235 N N . SER A 1 162 ? -3.448 -0.053 15.756 1.00 66.25 162 SER A N 1
ATOM 1236 C CA . SER A 1 162 ? -3.484 -0.633 14.407 1.00 66.25 162 SER A CA 1
ATOM 1237 C C . SER A 1 162 ? -4.896 -0.724 13.824 1.00 66.25 162 SER A C 1
ATOM 1239 O O . SER A 1 162 ? -5.054 -0.552 12.621 1.00 66.25 162 SER A O 1
ATOM 1241 N N . SER A 1 163 ? -5.927 -0.905 14.655 1.00 73.06 163 SER A N 1
ATOM 1242 C CA . SER A 1 163 ? -7.337 -0.871 14.234 1.00 73.06 163 SER A CA 1
ATOM 1243 C C . SER A 1 163 ? -7.872 0.543 13.984 1.00 73.06 163 SER A C 1
ATOM 1245 O O . SER A 1 163 ? -8.938 0.699 13.393 1.00 73.06 163 SER A O 1
ATOM 1247 N N . ARG A 1 164 ? -7.142 1.578 14.416 1.00 77.50 164 ARG A N 1
ATOM 1248 C CA . ARG A 1 164 ? -7.596 2.976 14.479 1.00 77.50 164 ARG A CA 1
ATOM 1249 C C . ARG A 1 164 ? -6.791 3.937 13.611 1.00 77.50 164 ARG A C 1
ATOM 1251 O O . ARG A 1 164 ? -7.039 5.142 13.628 1.00 77.50 164 ARG A O 1
ATOM 1258 N N . SER A 1 165 ? -5.829 3.425 12.855 1.00 86.00 165 SER A N 1
ATOM 1259 C CA . SER A 1 165 ? -5.071 4.193 11.878 1.00 86.00 165 SER A CA 1
ATOM 1260 C C . SER A 1 165 ? -5.156 3.561 10.500 1.00 86.00 165 SER A C 1
ATOM 1262 O O . SER A 1 165 ? -5.142 2.339 10.356 1.00 86.00 165 SER A O 1
ATOM 1264 N N . HIS A 1 166 ? -5.247 4.415 9.484 1.00 91.25 166 HIS A N 1
ATOM 1265 C CA . HIS A 1 166 ? -5.109 3.993 8.095 1.00 91.25 166 HIS A CA 1
ATOM 1266 C C . HIS A 1 166 ? -3.629 3.905 7.766 1.00 91.25 166 HIS A C 1
ATOM 1268 O O . HIS A 1 166 ? -2.840 4.727 8.237 1.00 91.25 166 HIS A O 1
ATOM 1274 N N . THR A 1 167 ? -3.246 2.961 6.921 1.00 93.62 167 THR A N 1
ATOM 1275 C CA . THR A 1 167 ? -1.874 2.869 6.428 1.00 93.62 167 THR A CA 1
ATOM 1276 C C . THR A 1 167 ? -1.839 2.814 4.915 1.00 93.62 167 THR A C 1
ATOM 1278 O O . THR A 1 167 ? -2.725 2.241 4.285 1.00 93.62 167 THR A O 1
ATOM 1281 N N . ILE A 1 168 ? -0.818 3.440 4.336 1.00 95.88 168 ILE A N 1
ATOM 1282 C CA . ILE A 1 168 ? -0.588 3.477 2.895 1.00 95.88 168 ILE A CA 1
ATOM 1283 C C . ILE A 1 168 ? 0.862 3.073 2.665 1.00 95.88 168 ILE A C 1
ATOM 1285 O O . ILE A 1 168 ? 1.777 3.862 2.913 1.00 95.88 168 ILE A O 1
ATOM 1289 N N . PHE A 1 169 ? 1.064 1.846 2.190 1.00 97.25 169 PHE A N 1
ATOM 1290 C CA . PHE A 1 169 ? 2.349 1.415 1.657 1.00 97.25 169 PHE A CA 1
ATOM 1291 C C . PHE A 1 169 ? 2.376 1.719 0.162 1.00 97.25 169 PHE A C 1
ATOM 1293 O O . PHE A 1 169 ? 1.543 1.225 -0.601 1.00 97.25 169 PHE A O 1
ATOM 1300 N N . ARG A 1 170 ? 3.295 2.582 -0.255 1.00 97.44 170 ARG A N 1
ATOM 1301 C CA . ARG A 1 170 ? 3.372 3.092 -1.620 1.00 97.44 170 ARG A CA 1
ATOM 1302 C C . ARG A 1 170 ? 4.635 2.587 -2.289 1.00 97.44 170 ARG A C 1
ATOM 1304 O O . ARG A 1 170 ? 5.724 2.755 -1.750 1.00 97.44 170 ARG A O 1
ATOM 1311 N N . VAL A 1 171 ? 4.483 2.047 -3.492 1.00 97.81 171 VAL A N 1
ATOM 1312 C CA . VAL A 1 171 ? 5.591 1.694 -4.379 1.00 97.81 171 VAL A CA 1
ATOM 1313 C C . VAL A 1 171 ? 5.491 2.552 -5.632 1.00 97.81 171 VAL A C 1
ATOM 1315 O O . VAL A 1 171 ? 4.531 2.451 -6.392 1.00 97.81 171 VAL A O 1
ATOM 1318 N N . LYS A 1 172 ? 6.469 3.429 -5.827 1.00 97.19 172 LYS A N 1
ATOM 1319 C CA . LYS A 1 172 ? 6.614 4.255 -7.022 1.00 97.19 172 LYS A CA 1
ATOM 1320 C C . LYS A 1 172 ? 7.587 3.573 -7.972 1.00 97.19 172 LYS A C 1
ATOM 1322 O O . LYS A 1 172 ? 8.705 3.252 -7.565 1.00 97.19 172 LYS A O 1
ATOM 1327 N N . LEU A 1 173 ? 7.164 3.373 -9.215 1.00 96.75 173 LEU A N 1
ATOM 1328 C CA . LEU A 1 173 ? 7.980 2.784 -10.266 1.00 96.75 173 LEU A CA 1
ATOM 1329 C C . LEU A 1 173 ? 8.246 3.839 -11.331 1.00 96.75 173 LEU A C 1
ATOM 1331 O O . LEU A 1 173 ? 7.326 4.444 -11.875 1.00 96.75 173 LEU A O 1
ATOM 1335 N N . GLU A 1 174 ? 9.517 4.062 -11.619 1.00 95.62 174 GLU A N 1
ATOM 1336 C CA . GLU A 1 174 ? 9.970 4.884 -12.730 1.00 95.62 174 GLU A CA 1
ATOM 1337 C C . GLU A 1 174 ? 10.698 3.972 -13.711 1.00 95.62 174 GLU A C 1
ATOM 1339 O O . GLU A 1 174 ? 11.655 3.301 -13.330 1.00 95.62 174 GLU A O 1
ATOM 1344 N N . SER A 1 175 ? 10.237 3.906 -14.958 1.00 93.19 175 SER A N 1
ATOM 1345 C CA . SER A 1 175 ? 10.853 3.072 -15.986 1.00 93.19 175 SER A CA 1
ATOM 1346 C C . SER A 1 175 ? 11.236 3.887 -17.209 1.00 93.19 175 SER A C 1
ATOM 1348 O O . SER A 1 175 ? 10.476 4.741 -17.674 1.00 93.19 175 SER A O 1
ATOM 1350 N N . ARG A 1 176 ? 12.403 3.585 -17.771 1.00 92.00 176 ARG A N 1
ATOM 1351 C CA . ARG A 1 176 ? 12.932 4.199 -18.995 1.00 92.00 176 ARG A CA 1
ATOM 1352 C C . ARG A 1 176 ? 13.417 3.111 -19.958 1.00 92.00 176 ARG A C 1
ATOM 1354 O O . ARG A 1 176 ? 13.937 2.099 -19.475 1.00 92.00 176 ARG A O 1
ATOM 1361 N N . PRO A 1 177 ? 13.267 3.280 -21.281 1.00 89.81 177 PRO A N 1
ATOM 1362 C CA . PRO A 1 177 ? 13.858 2.361 -22.253 1.00 89.81 177 PRO A CA 1
ATOM 1363 C C . PRO A 1 177 ? 15.366 2.205 -22.030 1.00 89.81 177 PRO A C 1
ATOM 1365 O O . PRO A 1 177 ? 16.043 3.166 -21.657 1.00 89.81 177 PRO A O 1
ATOM 1368 N N . LYS A 1 178 ? 15.889 0.996 -22.223 1.00 83.12 178 LYS A N 1
ATOM 1369 C CA . LYS A 1 178 ? 17.329 0.778 -22.371 1.00 83.12 178 LYS A CA 1
ATOM 1370 C C . LYS A 1 178 ? 17.701 1.172 -23.798 1.00 83.12 178 LYS A C 1
ATOM 1372 O O . LYS A 1 178 ? 17.008 0.795 -24.735 1.00 83.12 178 LYS A O 1
ATOM 1377 N N . HIS A 1 179 ? 18.734 1.990 -23.949 1.00 70.56 179 HIS A N 1
ATOM 1378 C CA . HIS A 1 179 ? 19.251 2.325 -25.270 1.00 70.56 179 HIS A CA 1
ATOM 1379 C C . HIS A 1 179 ? 20.098 1.148 -25.759 1.00 70.56 179 HIS A C 1
ATOM 1381 O O . HIS A 1 179 ? 20.934 0.662 -24.997 1.00 70.56 179 HIS A O 1
ATOM 1387 N N . ASP A 1 180 ? 19.914 0.715 -27.005 1.00 56.84 180 ASP A N 1
ATOM 1388 C CA . ASP A 1 180 ? 20.951 -0.064 -27.677 1.00 56.84 180 ASP A CA 1
ATOM 1389 C C . ASP A 1 180 ? 22.121 0.896 -27.921 1.00 56.84 180 ASP A C 1
ATOM 1391 O O . ASP A 1 180 ? 21.968 1.903 -28.617 1.00 56.84 180 ASP A O 1
ATOM 1395 N N . GLU A 1 181 ? 23.280 0.612 -27.330 1.00 52.88 181 GLU A N 1
ATOM 1396 C CA . GLU A 1 181 ? 24.518 1.381 -27.545 1.00 52.88 181 GLU A CA 1
ATOM 1397 C C . GLU A 1 181 ? 25.047 1.251 -28.994 1.00 52.88 181 GLU A C 1
ATOM 1399 O O . GLU A 1 181 ? 26.029 1.891 -29.347 1.00 52.88 181 GLU A O 1
ATOM 1404 N N . GLU A 1 182 ? 24.398 0.455 -29.857 1.00 50.88 182 GLU A N 1
ATOM 1405 C CA . GLU A 1 182 ? 24.897 0.095 -31.196 1.00 50.88 182 GLU A CA 1
ATOM 1406 C C . GLU A 1 182 ? 24.213 0.802 -32.382 1.00 50.88 182 GLU A C 1
ATOM 1408 O O . GLU A 1 182 ? 24.585 0.553 -33.530 1.00 50.88 182 GLU A O 1
ATOM 1413 N N . LYS A 1 183 ? 23.225 1.680 -32.168 1.00 49.31 183 LYS A N 1
ATOM 1414 C CA . LYS A 1 183 ? 22.565 2.405 -33.275 1.00 49.31 183 LYS A CA 1
ATOM 1415 C C . LYS A 1 183 ? 22.768 3.911 -33.174 1.00 49.31 183 LYS A C 1
ATOM 1417 O O . LYS A 1 183 ? 21.837 4.667 -32.916 1.00 49.31 183 LYS A O 1
ATOM 1422 N N . ASP A 1 184 ? 24.010 4.318 -33.416 1.00 52.50 184 ASP A N 1
ATOM 1423 C CA . ASP A 1 184 ? 24.354 5.681 -33.815 1.00 52.50 184 ASP A CA 1
ATOM 1424 C C . ASP A 1 184 ? 23.631 6.048 -35.122 1.00 52.50 184 ASP A C 1
ATOM 1426 O O . ASP A 1 184 ? 23.703 5.301 -36.102 1.00 52.50 184 ASP A O 1
ATOM 1430 N N . GLY A 1 185 ? 23.001 7.227 -35.179 1.00 49.34 185 GLY A N 1
ATOM 1431 C CA . GLY A 1 185 ? 22.822 7.898 -36.469 1.00 49.34 185 GLY A CA 1
ATOM 1432 C C . GLY A 1 185 ? 21.723 8.944 -36.617 1.00 49.34 185 GLY A C 1
ATOM 1433 O O . GLY A 1 185 ? 21.896 9.836 -37.440 1.00 49.34 185 GLY A O 1
ATOM 1434 N N . GLU A 1 186 ? 20.619 8.896 -35.874 1.00 45.31 186 GLU A N 1
ATOM 1435 C CA . GLU A 1 186 ? 19.499 9.824 -36.108 1.00 45.31 186 GLU A CA 1
ATOM 1436 C C . GLU A 1 186 ? 18.857 10.247 -34.783 1.00 45.31 186 GLU A C 1
ATOM 1438 O O . GLU A 1 186 ? 18.773 9.432 -33.868 1.00 45.31 186 GLU A O 1
ATOM 1443 N N . ASP A 1 187 ? 18.442 11.519 -34.688 1.00 50.47 187 ASP A N 1
ATOM 1444 C CA . ASP A 1 187 ? 17.765 12.173 -33.553 1.00 50.47 187 ASP A CA 1
ATOM 1445 C C . ASP A 1 187 ? 16.489 11.416 -33.120 1.00 50.47 187 ASP A C 1
ATOM 1447 O O . ASP A 1 187 ? 15.360 11.837 -33.379 1.00 50.47 187 ASP A O 1
ATOM 1451 N N . PHE A 1 188 ? 16.653 10.266 -32.472 1.00 49.19 188 PHE A N 1
ATOM 1452 C CA . PHE A 1 188 ? 15.559 9.441 -31.984 1.00 49.19 188 PHE A CA 1
ATOM 1453 C C . PHE A 1 188 ? 15.203 9.863 -30.561 1.00 49.19 188 PHE A C 1
ATOM 1455 O O . PHE A 1 188 ? 16.045 9.873 -29.664 1.00 49.19 188 PHE A O 1
ATOM 1462 N N . GLU A 1 189 ? 13.935 10.239 -30.381 1.00 50.94 189 GLU A N 1
ATOM 1463 C CA . GLU A 1 189 ? 13.331 10.645 -29.114 1.00 50.94 189 GLU A CA 1
ATOM 1464 C C . GLU A 1 189 ? 13.818 9.762 -27.959 1.00 50.94 189 GLU A C 1
ATOM 1466 O O . GLU A 1 189 ? 13.544 8.561 -27.922 1.00 50.94 189 GLU A O 1
ATOM 1471 N N . SER A 1 190 ? 14.521 10.374 -27.000 1.00 57.12 190 SER A N 1
ATOM 1472 C CA . SER A 1 190 ? 14.802 9.790 -25.686 1.00 57.12 190 SER A CA 1
ATOM 1473 C C . SER A 1 190 ? 13.499 9.201 -25.143 1.00 57.12 190 SER A C 1
ATOM 1475 O O . SER A 1 190 ? 12.574 9.939 -24.797 1.00 57.12 190 SER A O 1
ATOM 1477 N N . GLY A 1 191 ? 13.364 7.874 -25.213 1.00 63.78 191 GLY A N 1
ATOM 1478 C CA . GLY A 1 191 ? 12.044 7.260 -25.157 1.00 63.78 191 GLY A CA 1
ATOM 1479 C C . GLY A 1 191 ? 11.316 7.534 -23.838 1.00 63.78 191 GLY A C 1
ATOM 1480 O O . GLY A 1 191 ? 11.924 7.755 -22.790 1.00 63.78 191 GLY A O 1
ATOM 1481 N N . THR A 1 192 ? 9.984 7.531 -23.886 1.00 82.81 192 THR A N 1
ATOM 1482 C CA . THR A 1 192 ? 9.137 8.065 -22.812 1.00 82.81 192 THR A CA 1
ATOM 1483 C C . THR A 1 192 ? 9.405 7.409 -21.450 1.00 82.81 192 THR A C 1
ATOM 1485 O O . THR A 1 192 ? 9.252 6.189 -21.271 1.00 82.81 192 THR A O 1
ATOM 1488 N N . ILE A 1 193 ? 9.760 8.245 -20.468 1.00 90.19 193 ILE A N 1
ATOM 1489 C CA . ILE A 1 193 ? 9.821 7.871 -19.052 1.00 90.19 193 ILE A CA 1
ATOM 1490 C C . ILE A 1 193 ? 8.393 7.621 -18.573 1.00 90.19 193 ILE A C 1
ATOM 1492 O O . ILE A 1 193 ? 7.515 8.471 -18.724 1.00 90.19 193 ILE A O 1
ATOM 1496 N N . ARG A 1 194 ? 8.158 6.449 -17.985 1.00 92.44 194 ARG A N 1
ATOM 1497 C CA . ARG A 1 194 ? 6.877 6.104 -17.364 1.00 92.44 194 ARG A CA 1
ATOM 1498 C C . ARG A 1 194 ? 7.035 6.179 -15.860 1.00 92.44 194 ARG A C 1
ATOM 1500 O O . ARG A 1 194 ? 7.981 5.614 -15.318 1.00 92.44 194 ARG A O 1
ATOM 1507 N N . ILE A 1 195 ? 6.106 6.861 -15.203 1.00 93.75 195 ILE A N 1
ATOM 1508 C CA . ILE A 1 195 ? 6.053 6.949 -13.747 1.00 93.75 195 ILE A CA 1
ATOM 1509 C C . ILE A 1 195 ? 4.684 6.455 -13.309 1.00 93.75 195 ILE A C 1
ATOM 1511 O O . ILE A 1 195 ? 3.666 7.013 -13.712 1.00 93.75 195 ILE A O 1
ATOM 1515 N N . SER A 1 196 ? 4.672 5.441 -12.458 1.00 95.81 196 SER A N 1
ATOM 1516 C CA . SER A 1 196 ? 3.464 4.896 -11.858 1.00 95.81 196 SER A CA 1
ATOM 1517 C C . SER A 1 196 ? 3.597 4.796 -10.349 1.00 95.81 196 SER A C 1
ATOM 1519 O O . SER A 1 196 ? 4.689 4.778 -9.774 1.00 95.81 196 SER A O 1
ATOM 1521 N N . THR A 1 197 ? 2.448 4.758 -9.688 1.00 96.44 197 THR A N 1
ATOM 1522 C CA . THR A 1 197 ? 2.344 4.576 -8.247 1.00 96.44 197 THR A CA 1
ATOM 1523 C C . THR A 1 197 ? 1.362 3.458 -7.944 1.00 96.44 197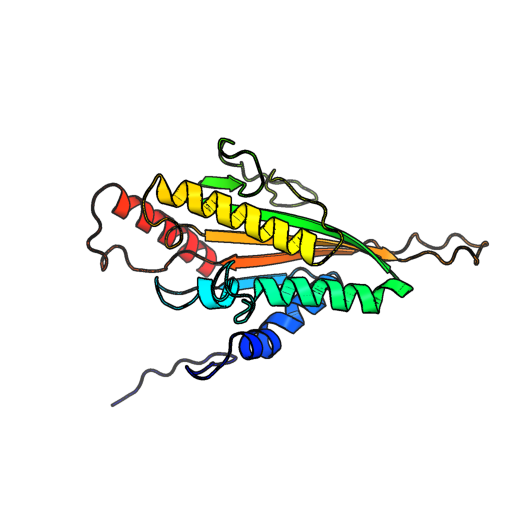 THR A C 1
ATOM 1525 O O . THR A 1 197 ? 0.195 3.539 -8.328 1.00 96.44 197 THR A O 1
ATOM 1528 N N . LEU A 1 198 ? 1.826 2.450 -7.209 1.00 98.00 198 LEU A N 1
ATOM 1529 C CA . LEU A 1 198 ? 1.001 1.427 -6.586 1.00 98.00 198 LEU A CA 1
ATOM 1530 C C . LEU A 1 198 ? 0.789 1.778 -5.109 1.00 98.00 198 LEU A C 1
ATOM 1532 O O . LEU A 1 198 ? 1.746 1.836 -4.336 1.00 98.00 198 LEU A O 1
ATOM 1536 N N . ASN A 1 199 ? -0.460 1.995 -4.704 1.00 97.50 199 ASN A N 1
ATOM 1537 C CA . ASN A 1 199 ? -0.838 2.230 -3.312 1.00 97.50 199 ASN A CA 1
ATOM 1538 C C . ASN A 1 199 ? -1.523 0.985 -2.736 1.00 97.50 199 ASN A C 1
ATOM 1540 O O . ASN A 1 199 ? -2.544 0.530 -3.250 1.00 97.50 199 ASN A O 1
ATOM 1544 N N . LEU A 1 200 ? -0.981 0.461 -1.643 1.00 97.38 200 LEU A N 1
ATOM 1545 C CA . LEU A 1 200 ? -1.524 -0.661 -0.886 1.00 97.38 200 LEU A CA 1
ATOM 1546 C C . LEU A 1 200 ? -2.040 -0.117 0.447 1.00 97.38 200 LEU A C 1
ATOM 1548 O O . LEU A 1 200 ? -1.253 0.237 1.328 1.00 97.38 200 LEU A O 1
ATOM 1552 N N . VAL A 1 201 ? -3.360 0.012 0.557 1.00 96.06 201 VAL A N 1
ATOM 1553 C CA . VAL A 1 201 ? -4.023 0.745 1.639 1.00 96.06 201 VAL A CA 1
ATOM 1554 C C . VAL A 1 201 ? -4.750 -0.220 2.574 1.00 96.06 201 VAL A C 1
ATOM 1556 O O . VAL A 1 201 ? -5.668 -0.918 2.148 1.00 96.06 201 VAL A O 1
ATOM 1559 N N . ASP A 1 202 ? -4.375 -0.234 3.854 1.00 93.12 202 ASP A N 1
ATOM 1560 C CA . ASP A 1 202 ? -5.118 -0.914 4.927 1.00 93.12 202 ASP A CA 1
ATOM 1561 C C . ASP A 1 202 ? -5.837 0.149 5.761 1.00 93.12 202 ASP A C 1
ATOM 1563 O O . ASP A 1 202 ? -5.194 0.942 6.460 1.00 93.12 202 ASP A O 1
ATOM 1567 N N . LEU A 1 203 ? -7.162 0.225 5.618 1.00 91.62 203 LEU A N 1
ATOM 1568 C CA . LEU A 1 203 ? -7.978 1.226 6.296 1.00 91.62 203 LEU A CA 1
ATOM 1569 C C . LEU A 1 203 ? -8.285 0.801 7.734 1.00 91.62 203 LEU A C 1
ATOM 1571 O O . LEU A 1 203 ? -8.445 -0.379 8.039 1.00 91.62 203 LEU A O 1
ATOM 1575 N N . ALA A 1 204 ? -8.438 1.783 8.616 1.00 88.19 204 ALA A N 1
ATOM 1576 C CA . ALA A 1 204 ? -8.920 1.585 9.973 1.00 88.19 204 ALA A CA 1
ATOM 1577 C C . ALA A 1 204 ? -10.320 0.945 9.995 1.00 88.19 204 ALA A C 1
ATOM 1579 O O . ALA A 1 204 ? -11.081 0.990 9.021 1.00 88.19 204 ALA A O 1
ATOM 1580 N N . GLY A 1 205 ? -10.663 0.350 11.137 1.00 85.00 205 GLY A N 1
ATOM 1581 C CA . GLY A 1 205 ? -11.966 -0.251 11.379 1.00 85.00 205 GLY A CA 1
ATOM 1582 C C . GLY A 1 205 ? -13.112 0.745 11.188 1.00 85.00 205 GLY A C 1
ATOM 1583 O O . GLY A 1 205 ? -13.077 1.867 11.691 1.00 85.00 205 GLY A O 1
ATOM 1584 N N . SER A 1 206 ? -14.141 0.328 10.450 1.00 80.88 206 SER A N 1
ATOM 1585 C CA . SER A 1 206 ? -15.327 1.140 10.155 1.00 80.88 206 SER A CA 1
ATOM 1586 C C . SER A 1 206 ? -16.434 1.041 11.213 1.00 80.88 206 SER A C 1
ATOM 1588 O O . SER A 1 206 ? -17.600 1.319 10.919 1.00 80.88 206 SER A O 1
ATOM 1590 N N . GLU A 1 207 ? -16.124 0.565 12.420 1.00 74.81 207 GLU A N 1
ATOM 1591 C CA . GLU A 1 207 ? -17.111 0.411 13.485 1.00 74.81 207 GLU A CA 1
ATOM 1592 C C . GLU A 1 207 ? -17.814 1.729 13.850 1.00 74.81 207 GLU A C 1
ATOM 1594 O O . GLU A 1 207 ? -17.233 2.819 13.930 1.00 74.81 207 GLU A O 1
ATOM 1599 N N . SER A 1 208 ? -19.114 1.618 14.133 1.00 65.06 208 SER A N 1
ATOM 1600 C CA . SER A 1 208 ? -19.898 2.763 14.578 1.00 65.06 208 SER A CA 1
ATOM 1601 C C . SER A 1 208 ? -19.514 3.150 16.003 1.00 65.06 208 SER A C 1
ATOM 1603 O O . SER A 1 208 ? -19.658 2.356 16.932 1.00 65.06 208 SER A O 1
ATOM 1605 N N . VAL A 1 209 ? -19.163 4.421 16.211 1.00 60.59 209 VAL A N 1
ATOM 1606 C CA . VAL A 1 209 ? -18.920 5.000 17.549 1.00 60.59 209 VAL A CA 1
ATOM 1607 C C . VAL A 1 209 ? -20.109 4.790 18.500 1.00 60.59 209 VAL A C 1
ATOM 1609 O O . VAL A 1 209 ? -19.929 4.703 19.711 1.00 60.59 209 VAL A O 1
ATOM 1612 N N . ARG A 1 210 ? -21.335 4.670 17.968 1.00 57.25 210 ARG A N 1
ATOM 1613 C CA . ARG A 1 210 ? -22.536 4.380 18.770 1.00 57.25 210 ARG A CA 1
ATOM 1614 C C . ARG A 1 210 ? -22.565 2.949 19.312 1.00 57.25 210 ARG A C 1
ATOM 1616 O O . ARG A 1 210 ? -23.153 2.728 20.362 1.00 57.25 210 ARG A O 1
ATOM 1623 N N . GLN A 1 211 ? -21.957 1.998 18.606 1.00 57.84 211 GLN A N 1
ATOM 1624 C CA . GLN A 1 211 ? -21.942 0.581 18.980 1.00 57.84 211 GLN A CA 1
ATOM 1625 C C . GLN A 1 211 ? -20.787 0.238 19.929 1.00 57.84 211 GLN A C 1
ATOM 1627 O O . GLN A 1 211 ? -20.884 -0.731 20.672 1.00 57.84 211 GLN A O 1
ATOM 1632 N N . THR A 1 212 ? -19.718 1.039 19.945 1.00 60.69 212 THR A N 1
ATOM 1633 C CA . THR A 1 212 ? -18.524 0.770 20.765 1.00 60.69 212 THR A CA 1
ATOM 1634 C C . THR A 1 212 ? -18.635 1.252 22.213 1.00 60.69 212 THR A C 1
ATOM 1636 O O . THR A 1 212 ? -17.775 0.922 23.025 1.00 60.69 212 THR A O 1
ATOM 1639 N N . GLY A 1 213 ? -19.647 2.062 22.555 1.00 60.81 213 GLY A N 1
ATOM 1640 C CA . GLY A 1 213 ? -19.790 2.651 23.896 1.00 60.81 213 GLY A CA 1
ATOM 1641 C C . GLY A 1 213 ? -18.643 3.597 24.289 1.00 60.81 213 GLY A C 1
ATOM 1642 O O . GLY A 1 213 ? -18.489 3.931 25.463 1.00 60.81 213 GLY A O 1
ATOM 1643 N N . ALA A 1 214 ? -17.820 4.017 23.322 1.00 62.06 214 ALA A N 1
ATOM 1644 C CA . ALA A 1 214 ? -16.635 4.827 23.557 1.00 62.06 214 ALA A CA 1
ATOM 1645 C C . ALA A 1 214 ? -16.997 6.234 24.061 1.00 62.06 214 ALA A C 1
ATOM 1647 O O . ALA A 1 214 ? -17.831 6.923 23.474 1.00 62.06 214 ALA A O 1
ATOM 1648 N N . THR A 1 215 ? -16.319 6.692 25.117 1.00 67.00 215 THR A N 1
ATOM 1649 C CA . THR A 1 215 ? -16.503 8.028 25.705 1.00 67.00 215 THR A CA 1
ATOM 1650 C C . THR A 1 215 ? -15.226 8.870 25.605 1.00 67.00 215 THR A C 1
ATOM 1652 O O . THR A 1 215 ? -14.116 8.360 25.425 1.00 67.00 215 THR A O 1
ATOM 1655 N N . GLY A 1 216 ? -15.364 10.197 25.677 1.00 76.69 216 GLY A N 1
ATOM 1656 C CA . GLY A 1 216 ? -14.227 11.118 25.765 1.00 76.69 216 GLY A CA 1
ATOM 1657 C C . GLY A 1 216 ? -13.310 11.105 24.533 1.00 76.69 216 GLY A C 1
ATOM 1658 O O . GLY A 1 216 ? -13.744 11.395 23.418 1.00 76.69 216 GLY A O 1
ATOM 1659 N N . LYS A 1 217 ? -12.013 10.828 24.733 1.00 70.44 217 LYS A N 1
ATOM 1660 C CA . LYS A 1 217 ? -10.996 10.863 23.661 1.00 70.44 217 LYS A CA 1
ATOM 1661 C C . LYS A 1 217 ? -11.232 9.789 22.593 1.00 70.44 217 LYS A C 1
ATOM 1663 O O . LYS A 1 217 ? -11.175 10.108 21.410 1.00 70.44 217 LYS A O 1
ATOM 1668 N N . THR A 1 218 ? -11.586 8.574 23.005 1.00 67.12 218 THR A N 1
ATOM 1669 C CA . THR A 1 218 ? -11.848 7.439 22.105 1.00 67.12 218 THR A CA 1
ATOM 1670 C C . THR A 1 218 ? -13.046 7.702 21.187 1.00 67.12 218 THR A C 1
ATOM 1672 O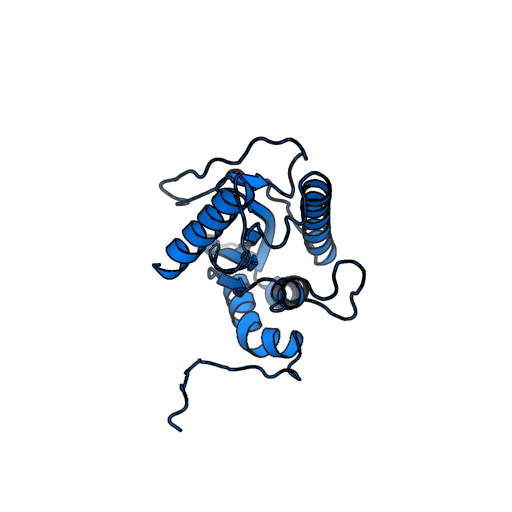 O . THR A 1 218 ? -13.050 7.308 20.025 1.00 67.12 218 THR A O 1
ATOM 1675 N N . GLN A 1 219 ? -14.051 8.439 21.674 1.00 71.50 219 GLN A N 1
ATOM 1676 C CA . GLN A 1 219 ? -15.203 8.850 20.867 1.00 71.50 219 GLN A CA 1
ATOM 1677 C C . GLN A 1 219 ? -14.805 9.826 19.748 1.00 71.50 219 GLN A C 1
ATOM 1679 O O . GLN A 1 219 ? -15.249 9.687 18.609 1.00 71.50 219 GLN A O 1
ATOM 1684 N N . LYS A 1 220 ? -13.956 10.815 20.066 1.00 73.94 220 LYS A N 1
ATOM 1685 C CA . LYS A 1 220 ? -13.452 11.796 19.089 1.00 73.94 220 LYS A CA 1
ATOM 1686 C C . LYS A 1 220 ? -12.582 11.133 18.022 1.00 73.94 220 LYS A C 1
ATOM 1688 O O . LYS A 1 220 ? -12.695 11.472 16.849 1.00 73.94 220 LYS A O 1
ATOM 1693 N N . GLU A 1 221 ? -11.751 10.183 18.435 1.00 72.56 221 GLU A N 1
ATOM 1694 C CA . GLU A 1 221 ? -10.904 9.380 17.553 1.00 72.56 221 GLU A CA 1
ATOM 1695 C C . GLU A 1 221 ? -11.742 8.555 16.564 1.00 72.56 221 GLU A C 1
ATOM 1697 O O . GLU A 1 221 ? -11.570 8.689 15.354 1.00 72.56 221 GLU A O 1
ATOM 1702 N N . GLY A 1 222 ? -12.735 7.805 17.057 1.00 71.38 222 GLY A N 1
ATOM 1703 C CA . GLY A 1 222 ? -13.668 7.065 16.200 1.00 71.38 222 GLY A CA 1
ATOM 1704 C C . GLY A 1 222 ? -14.490 7.965 15.267 1.00 71.38 222 GLY A C 1
ATOM 1705 O O . GLY A 1 222 ? -14.835 7.563 14.157 1.00 71.38 222 GLY A O 1
ATOM 1706 N N . GLY A 1 223 ? -14.775 9.205 15.679 1.00 73.75 223 GLY A N 1
ATOM 1707 C CA . GLY A 1 223 ? -15.400 10.212 14.819 1.00 73.75 223 GLY A CA 1
ATOM 1708 C C . GLY A 1 223 ? -14.535 10.579 13.610 1.00 73.75 223 GLY A C 1
ATOM 1709 O O . GLY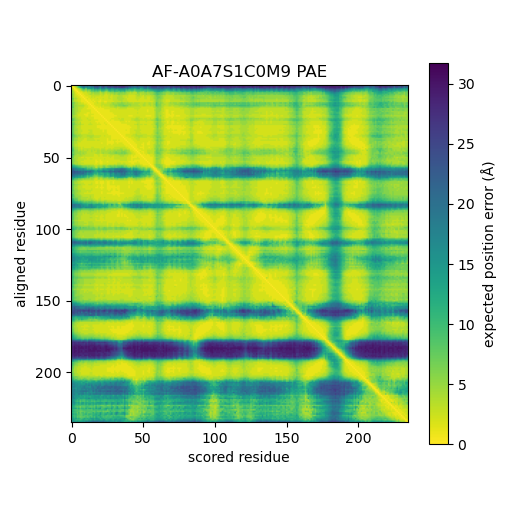 A 1 223 ? -15.043 10.620 12.493 1.00 73.75 223 GLY A O 1
ATOM 1710 N N . LYS A 1 224 ? -13.229 10.783 13.813 1.00 80.31 224 LYS A N 1
ATOM 1711 C CA . LYS A 1 224 ? -12.273 11.110 12.741 1.00 80.31 224 LYS A CA 1
ATOM 1712 C C . LYS A 1 224 ? -12.014 9.941 11.790 1.00 80.31 224 LYS A C 1
ATOM 1714 O O . LYS A 1 224 ? -11.975 10.132 10.578 1.00 80.31 224 LYS A O 1
ATOM 1719 N N . ILE A 1 225 ? -11.921 8.721 12.319 1.00 78.12 225 ILE A N 1
ATOM 1720 C CA . ILE A 1 225 ? -11.826 7.507 11.491 1.00 78.12 225 ILE A CA 1
ATOM 1721 C C . ILE A 1 225 ? -13.041 7.407 10.563 1.00 78.12 225 ILE A C 1
ATOM 1723 O O . ILE A 1 225 ? -12.901 7.259 9.352 1.00 78.12 225 ILE A O 1
ATOM 1727 N N . ASN A 1 226 ? -14.245 7.574 11.111 1.00 76.38 226 ASN A N 1
ATOM 1728 C CA . ASN A 1 226 ? -15.462 7.527 10.309 1.00 76.38 226 ASN A CA 1
ATOM 1729 C C . ASN A 1 226 ? -15.572 8.704 9.331 1.00 76.38 226 ASN A C 1
ATOM 1731 O O . ASN A 1 226 ? -16.102 8.529 8.238 1.00 76.38 226 ASN A O 1
ATOM 1735 N N . GLN A 1 227 ? -15.049 9.882 9.677 1.00 79.81 227 GLN A N 1
ATOM 1736 C CA . GLN A 1 227 ? -14.996 11.030 8.772 1.00 79.81 227 GLN A CA 1
ATOM 1737 C C . GLN A 1 227 ? -14.113 10.757 7.547 1.00 79.81 227 GLN A C 1
ATOM 1739 O O . GLN A 1 227 ? -14.554 10.996 6.421 1.00 79.81 227 GLN A O 1
ATOM 1744 N N . SER A 1 228 ? -12.899 10.241 7.748 1.00 79.44 228 SER A N 1
ATOM 1745 C CA . SER A 1 228 ? -11.985 9.903 6.648 1.00 79.44 228 SER A CA 1
ATOM 1746 C C . SER A 1 228 ? -12.561 8.796 5.756 1.00 79.44 228 SER A C 1
ATOM 1748 O O . SER A 1 228 ? -12.581 8.948 4.536 1.00 79.44 228 SER A O 1
ATOM 1750 N N . LEU A 1 229 ? -13.144 7.743 6.341 1.00 79.44 229 LEU A N 1
ATOM 1751 C CA . LEU A 1 229 ? -13.813 6.664 5.594 1.00 79.44 229 LEU A CA 1
ATOM 1752 C C . LEU A 1 229 ? -15.035 7.147 4.799 1.00 79.44 229 LEU A C 1
ATOM 1754 O O . LEU A 1 229 ? -15.216 6.779 3.640 1.00 79.44 229 LEU A O 1
ATOM 1758 N N . LEU A 1 230 ? -15.872 7.991 5.404 1.00 77.06 230 LEU A N 1
ATOM 1759 C CA . LEU A 1 230 ? -17.051 8.554 4.746 1.00 77.06 230 LEU A CA 1
ATOM 1760 C C . LEU A 1 230 ? -16.669 9.515 3.618 1.00 77.06 230 LEU A C 1
ATOM 1762 O O . LEU A 1 230 ? -17.379 9.595 2.621 1.00 77.06 2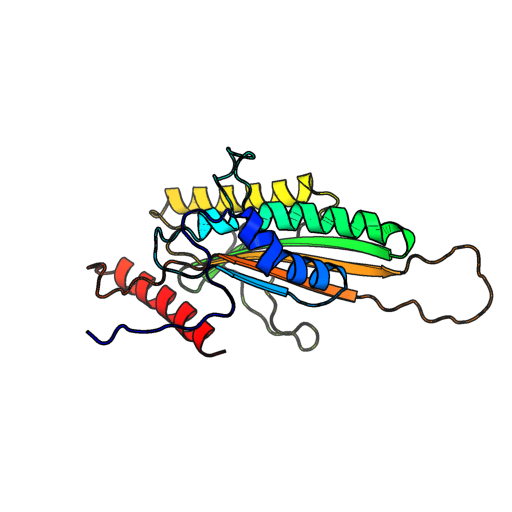30 LEU A O 1
ATOM 1766 N N . THR A 1 231 ? -15.553 10.228 3.764 1.00 79.94 231 THR A N 1
ATOM 1767 C CA . THR A 1 231 ? -15.004 11.070 2.697 1.00 79.94 231 THR A CA 1
ATOM 1768 C C . THR A 1 231 ? -14.519 10.213 1.532 1.00 79.94 231 THR A C 1
ATOM 1770 O O . THR A 1 231 ? -14.889 10.497 0.399 1.00 79.94 231 THR A O 1
ATOM 1773 N N . LEU A 1 232 ? -13.784 9.126 1.801 1.00 79.19 232 LEU A N 1
ATOM 1774 C CA . LEU A 1 232 ? -13.330 8.190 0.767 1.00 79.19 232 LEU A CA 1
ATOM 1775 C C . LEU A 1 232 ? -14.500 7.571 -0.012 1.00 79.19 232 LEU A C 1
ATOM 1777 O O . LEU A 1 232 ? -14.428 7.458 -1.225 1.00 79.19 232 LEU A O 1
ATOM 1781 N N . SER A 1 233 ? -15.604 7.238 0.663 1.00 69.94 233 SER A N 1
ATOM 1782 C CA . SER A 1 233 ? -16.808 6.680 0.026 1.00 69.94 233 SER A CA 1
ATOM 1783 C C . SER A 1 233 ? -17.546 7.649 -0.915 1.00 69.94 233 SER A C 1
ATOM 1785 O O . SER A 1 233 ? -18.494 7.228 -1.577 1.00 69.94 233 SER A O 1
ATOM 1787 N N . ARG A 1 234 ? -17.205 8.943 -0.915 1.00 71.50 234 ARG A N 1
ATOM 1788 C CA . ARG A 1 234 ? -17.864 9.980 -1.731 1.00 71.50 234 ARG A CA 1
ATOM 1789 C C . ARG A 1 234 ? -17.091 10.340 -3.003 1.00 71.50 234 ARG A C 1
ATOM 1791 O O . ARG A 1 234 ? -17.590 11.169 -3.762 1.00 71.50 234 ARG A O 1
ATOM 1798 N N . VAL A 1 235 ? -15.893 9.786 -3.178 1.00 60.47 235 VAL A N 1
ATOM 1799 C CA . VAL A 1 235 ? -15.019 9.974 -4.347 1.00 60.47 235 VAL A CA 1
ATOM 1800 C C . VAL A 1 235 ? -15.223 8.809 -5.302 1.00 60.47 235 VAL A C 1
ATOM 1802 O 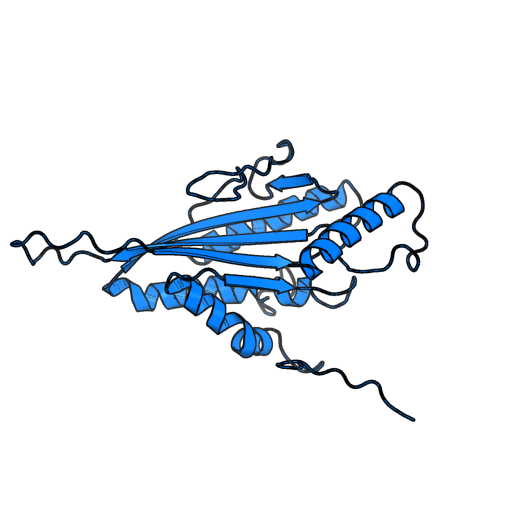O . VAL A 1 235 ? -15.282 9.077 -6.519 1.00 60.47 235 VAL A O 1
#

Sequence (235 aa):
MVGLFFTFDRVFGEQSTTREIYENVVGGIVKSAVEGLNGTIFAYGQTSSGKTYTMQGGGMANLGCPGVIHMAALDIFRQIQSETNDRSFLIKASFVEIYNEEVRDLLGAQKSPPLAVREDPEKGIHIGCDERIVTDYDSLLSTLIIGEKNRSVAATAMNERSSRSHTIFRVKLESRPKHDEEKDGEDFESGTIRISTLNLVDLAGSESVRQTGATGKTQKEGGKINQSLLTLSRV

Foldseek 3Di:
DDDDDDDDPDDDDPPDALVNVCVPPPLVQLVCQLVFAAHEDEQAAAPPPCLCCQAANPPPPCPVTGHNVLVSLQSNVVVCVVVVVWKDKWKKKFKWKQFLNFIDGLQDDLPDGTWDFDQDPVPGTDTPHDIDTDDHSVRLVVSVVSSVVSVVVVCVVPPNCPLLMKMKIKMKMWMFTDDDPPDPDDDDPRDDIRIYMYIYMYAHGLDDLVVVVDDDPVSSSNVVSNVVVVVVVVD

Nearest PDB structures (foldseek):
  5lt1-assembly2_B  TM=9.172E-01  e=4.866E-20  Homo sapiens
  1goj-assembly1_A  TM=9.188E-01  e=8.679E-19  Neurospora crassa
  1mkj-assembly1_A  TM=9.160E-01  e=1.894E-18  Homo sapiens
  2y65-assembly3_C  TM=9.185E-01  e=2.503E-17  Drosophila melanogaster
  2y65-assembly1_A-2  TM=8.024E-01  e=9.374E-17  Drosophila melanogaster

pLDDT: mean 83.83, std 13.89, range [45.31, 98.0]

Radius of gyration: 20.04 Å; Cα contacts (8 Å, |Δi|>4): 361; chains: 1; bounding box: 64×44×62 Å

InterPro domains:
  IPR001752 Kinesin motor domain [PF00225] (6-235)
  IPR001752 Kinesin motor domain [PR00380] (36-57)
  IPR001752 Kinesin motor domain [PR00380] (156-173)
  IPR001752 Kinesin motor domain [PR00380] (197-215)
  IPR001752 Kinesin motor domain [PS50067] (1-235)
  IPR001752 Kinesin motor domain [SM00129] (5-235)
  IPR019821 Kinesin motor domain, conserved site [PS00411] (196-207)
  IPR027417 P-loop containing nucleoside triphosphate hydrolase [SSF52540] (4-235)
  IPR027640 Kinesin-like protein [PTHR47968] (6-235)
  IPR036961 Kinesin motor domain superfamily [G3DSA:3.40.850.10] (4-235)